Protein AF-A0A9D1Y2P3-F1 (afdb_monomer)

Radius of gyration: 22.81 Å; Cα contacts (8 Å, |Δi|>4): 486; chains: 1; bounding box: 93×72×48 Å

Solvent-accessible surface area (backbone atoms only — not comparable to full-atom values): 18466 Å² total; per-residue (Å²): 115,67,29,78,60,46,33,50,56,49,50,56,54,44,57,76,70,46,58,68,71,64,34,52,45,28,59,77,25,35,35,36,15,45,46,12,17,50,46,58,56,32,26,50,29,37,89,42,92,67,81,92,40,72,50,37,50,49,28,55,42,59,30,65,45,60,51,54,60,51,53,50,48,42,25,50,53,20,42,76,37,53,86,84,49,22,56,41,38,45,12,19,43,58,15,30,46,48,25,45,30,41,25,36,50,45,28,18,58,50,39,41,53,34,55,58,47,52,77,77,44,64,75,67,36,53,87,20,42,56,55,38,50,21,34,40,43,30,27,58,46,38,20,70,77,49,84,65,43,57,46,54,73,55,56,62,60,82,48,44,55,77,53,72,67,58,34,50,52,51,14,51,51,50,33,49,52,30,40,77,76,65,79,35,81,65,54,49,64,60,46,28,47,5,47,55,38,31,55,50,52,52,46,57,33,36,35,93,59,50,71,59,50,44,50,53,21,48,51,49,10,61,76,66,70,27,54,40,64,47,37,32,61,35,58,59,78,49,60,84,67,84,74,53,83,49,26,78,84,41,58,78,45,47,36,66,66,46,67,85,78,45,71,46,40,72,20,53,74,53,33,52,52,54,15,50,52,55,32,61,72,48,46,57,44,45,48,29,34,33,70,73,76,46,66,80,66,75,90,66,80,80,34,37,54,28,28,54,82,65,75,83,68,83,85,59,83,82,84,87,82,86,86,76,83,82,79,81,80,79,81,80,82,88,77,89,86,89,86,133

Secondary structure (DSSP, 8-state):
---HHHHHHHHHHHHHHS-HHHHHHHHHTHHHHHHHHTTTGGGGGTT-SSS--HHHHHHHHHHHS-HHHHHHHHHHHHHTS-TTTHHHHHHHHHHHHHHHHHHHHHHHHHHHHHHHHHTTS-GGGHHHHHHHHHHHHHHHHHHHHTTT--GGG--HHHH----HHHHHHHHHHHHHHHHHHHS----HHHHHHHHHHHHHHHHHHTSS-HHHHHHHHHHHHHHHT-TTTTGGGSTTSSTT--S-TT-TT---EE-SS-GGG-EE---HHHHHHHHHHHHHHHHHHHHHHHTT-S-SPPPPPS-TTTT-SSPPPTTS---------------PPPPP----

pLDDT: mean 86.58, std 17.06, range [28.02, 98.75]

Nearest PDB structures (foldseek):
  5hn8-assembly1_A  TM=1.949E-01  e=1.294E+00  Plasmodium vivax Sal-1
  5y50-assembly1_A  TM=2.030E-01  e=9.150E+00  Arabidopsis thaliana
  6xbo-assembly1_A  TM=1.488E-01  e=7.090E+00  Mus musculus

Structure (mmCIF, N/CA/C/O backbone):
data_AF-A0A9D1Y2P3-F1
#
_entry.id   AF-A0A9D1Y2P3-F1
#
loop_
_atom_site.group_PDB
_atom_site.id
_atom_site.type_symbol
_atom_site.label_atom_id
_atom_site.label_alt_id
_atom_site.label_comp_id
_atom_site.label_asym_id
_atom_site.label_entity_id
_atom_site.label_seq_id
_atom_site.pdbx_PDB_ins_code
_atom_site.Cartn_x
_atom_site.Cartn_y
_atom_site.Cartn_z
_atom_site.occupancy
_atom_site.B_iso_or_equiv
_atom_site.auth_seq_id
_atom_site.auth_comp_id
_atom_site.auth_asym_id
_atom_site.auth_atom_id
_atom_site.pdbx_PDB_model_num
ATOM 1 N N . MET A 1 1 ? 1.753 -5.459 -5.812 1.00 47.19 1 MET A N 1
ATOM 2 C CA . MET A 1 1 ? 1.607 -4.276 -4.975 1.00 47.19 1 MET A CA 1
ATOM 3 C C . MET A 1 1 ? 2.736 -3.333 -5.315 1.00 47.19 1 MET A C 1
ATOM 5 O O . MET A 1 1 ? 3.875 -3.725 -5.065 1.00 47.19 1 MET A O 1
ATOM 9 N N . PRO A 1 2 ? 2.502 -2.148 -5.916 1.00 55.25 2 PRO A N 1
ATOM 10 C CA . PRO A 1 2 ? 3.509 -1.090 -5.963 1.00 55.25 2 PRO A CA 1
ATOM 11 C C . PRO A 1 2 ? 4.268 -1.052 -4.635 1.00 55.25 2 PRO A C 1
ATOM 13 O O . PRO A 1 2 ? 3.691 -1.252 -3.576 1.00 55.25 2 PRO A O 1
ATOM 16 N N . ASP A 1 3 ? 5.586 -0.907 -4.674 1.00 82.75 3 ASP A N 1
ATOM 17 C CA . ASP A 1 3 ? 6.373 -1.163 -3.468 1.00 82.75 3 ASP A CA 1
ATOM 18 C C . ASP A 1 3 ? 6.163 -0.023 -2.440 1.00 82.75 3 ASP A C 1
ATOM 20 O O . ASP A 1 3 ? 5.540 1.007 -2.724 1.00 82.75 3 ASP A O 1
ATOM 24 N N . PHE A 1 4 ? 6.649 -0.221 -1.214 1.00 91.56 4 PHE A N 1
ATOM 25 C CA . PHE A 1 4 ? 6.315 0.558 -0.015 1.00 91.56 4 PHE A CA 1
ATOM 26 C C . PHE A 1 4 ? 6.299 2.086 -0.224 1.00 91.56 4 PHE A C 1
ATOM 28 O O . PHE A 1 4 ? 5.472 2.801 0.351 1.00 91.56 4 PHE A O 1
ATOM 35 N N . THR A 1 5 ? 7.220 2.620 -1.037 1.00 94.19 5 THR A N 1
ATOM 36 C CA . THR A 1 5 ? 7.327 4.066 -1.268 1.00 94.19 5 THR A CA 1
ATOM 37 C C . THR A 1 5 ? 6.221 4.607 -2.158 1.00 94.19 5 THR A C 1
ATOM 39 O O . THR A 1 5 ? 5.727 5.692 -1.858 1.00 94.19 5 THR A O 1
ATOM 42 N N . THR A 1 6 ? 5.808 3.899 -3.211 1.00 96.69 6 THR A N 1
ATOM 43 C CA . THR A 1 6 ? 4.719 4.371 -4.080 1.00 96.69 6 THR A CA 1
ATOM 44 C C . THR A 1 6 ? 3.426 4.550 -3.284 1.00 96.69 6 THR A C 1
ATOM 46 O O . THR A 1 6 ? 2.778 5.587 -3.422 1.00 96.69 6 THR A O 1
ATOM 49 N N . HIS A 1 7 ? 3.109 3.630 -2.368 1.00 97.75 7 HIS A N 1
ATOM 50 C CA . HIS A 1 7 ? 1.958 3.774 -1.470 1.00 97.75 7 HIS A CA 1
ATOM 51 C C . HIS A 1 7 ? 2.053 5.004 -0.557 1.00 97.75 7 HIS A C 1
ATOM 53 O O . HIS A 1 7 ? 1.070 5.723 -0.387 1.00 97.75 7 HIS A O 1
ATOM 59 N N . VAL A 1 8 ? 3.233 5.299 0.002 1.00 97.38 8 VAL A N 1
ATOM 60 C CA . VAL A 1 8 ? 3.414 6.507 0.828 1.00 97.38 8 VAL A CA 1
ATOM 61 C C . VAL A 1 8 ? 3.282 7.782 -0.004 1.00 97.38 8 VAL A C 1
ATOM 63 O O . VAL A 1 8 ? 2.587 8.706 0.412 1.00 97.38 8 VAL A O 1
ATOM 66 N N . LEU A 1 9 ? 3.894 7.826 -1.190 1.00 97.56 9 LEU A N 1
ATOM 67 C CA . LEU A 1 9 ? 3.788 8.969 -2.100 1.00 97.56 9 LEU A CA 1
ATOM 68 C C . LEU A 1 9 ? 2.338 9.221 -2.528 1.00 97.56 9 LEU A C 1
ATOM 70 O O . LEU A 1 9 ? 1.908 10.371 -2.614 1.00 97.56 9 LEU A O 1
ATOM 74 N N . PHE A 1 10 ? 1.579 8.153 -2.773 1.00 98.44 10 PHE A N 1
ATOM 75 C CA . PHE A 1 10 ? 0.161 8.246 -3.089 1.00 98.44 10 PHE A CA 1
ATOM 76 C C . PHE A 1 10 ? -0.666 8.732 -1.892 1.00 98.44 10 PHE A C 1
ATOM 78 O O . PHE A 1 10 ? -1.500 9.621 -2.048 1.00 98.44 10 PHE A O 1
ATOM 85 N N . GLY A 1 11 ? -0.383 8.247 -0.680 1.00 97.88 11 GLY A N 1
ATOM 86 C CA . GLY A 1 11 ? -1.002 8.770 0.541 1.00 97.88 11 GLY A CA 1
ATOM 87 C C . GLY A 1 11 ? -0.744 10.270 0.739 1.00 97.88 11 GLY A C 1
ATOM 88 O O . GLY A 1 11 ? -1.662 11.034 1.025 1.00 97.88 11 GLY A O 1
ATOM 89 N N . GLU A 1 12 ? 0.484 10.741 0.508 1.00 97.50 12 GLU A N 1
ATOM 90 C CA . GLU A 1 12 ? 0.798 12.177 0.553 1.00 97.50 12 GLU A CA 1
ATOM 91 C C . GLU A 1 12 ? 0.040 12.984 -0.512 1.00 97.50 12 GLU A C 1
ATOM 93 O O . GLU A 1 12 ? -0.451 14.079 -0.223 1.00 97.50 12 GLU A O 1
ATOM 98 N N . LEU A 1 13 ? -0.082 12.444 -1.731 1.00 97.50 13 LEU A N 1
ATOM 99 C CA . LEU A 1 13 ? -0.877 13.052 -2.797 1.00 97.50 13 LEU A CA 1
ATOM 100 C C . LEU A 1 13 ? -2.333 13.227 -2.352 1.00 97.50 13 LEU A C 1
ATOM 102 O O . LEU A 1 13 ? -2.893 14.316 -2.499 1.00 97.50 13 LEU A O 1
ATOM 106 N N . LEU A 1 14 ? -2.929 12.191 -1.762 1.00 98.19 14 LEU A N 1
ATOM 107 C CA . LEU A 1 14 ? -4.308 12.223 -1.285 1.00 98.19 14 LEU A CA 1
ATOM 108 C C . LEU A 1 14 ? -4.513 13.197 -0.129 1.00 98.19 14 LEU A C 1
ATOM 110 O O . LEU A 1 14 ? -5.496 13.932 -0.146 1.00 98.19 14 LEU A O 1
ATOM 114 N N . LEU A 1 15 ? -3.581 13.290 0.825 1.00 97.19 15 LEU A N 1
ATOM 115 C CA . LEU A 1 15 ? -3.665 14.277 1.910 1.00 97.19 15 LEU A CA 1
ATOM 116 C C . LEU A 1 15 ? -3.823 15.711 1.377 1.00 97.19 15 LEU A C 1
ATOM 118 O O . LEU A 1 15 ? -4.496 16.522 2.003 1.00 97.19 15 LEU A O 1
ATOM 122 N N . SER A 1 16 ? -3.270 16.041 0.206 1.00 94.00 16 SER A N 1
ATOM 123 C CA . SER A 1 16 ? -3.442 17.374 -0.396 1.00 94.00 16 SER A CA 1
ATOM 124 C C . SER A 1 16 ? -4.828 17.622 -1.016 1.00 94.00 16 SER A C 1
ATOM 126 O O . SER A 1 16 ? -5.225 18.776 -1.179 1.00 94.00 16 SER A O 1
ATOM 128 N N . ARG A 1 17 ? -5.574 16.558 -1.338 1.00 94.25 17 ARG A N 1
ATOM 129 C CA . ARG A 1 17 ? -6.872 16.592 -2.045 1.00 94.25 17 ARG A CA 1
ATOM 130 C C . ARG A 1 17 ? -8.059 16.256 -1.153 1.00 94.25 17 ARG A C 1
ATOM 132 O O . ARG A 1 17 ? -9.195 16.582 -1.478 1.00 94.25 17 ARG A O 1
ATOM 139 N N . MET A 1 18 ? -7.781 15.586 -0.045 1.00 93.94 18 MET A N 1
ATOM 140 C CA . MET A 1 18 ? -8.755 15.124 0.923 1.00 93.94 18 MET A CA 1
ATOM 141 C C . MET A 1 18 ? -9.518 16.309 1.550 1.00 93.94 18 MET A C 1
ATOM 143 O O . MET A 1 18 ? -8.901 17.345 1.843 1.00 93.94 18 MET A O 1
ATOM 147 N N . PRO A 1 19 ? -10.838 16.168 1.796 1.00 94.38 19 PRO A N 1
ATOM 148 C CA . PRO A 1 19 ? -11.613 17.138 2.565 1.00 94.38 19 PRO A CA 1
ATOM 149 C C . PRO A 1 19 ? -10.961 17.459 3.913 1.00 94.38 19 PRO A C 1
ATOM 151 O O . PRO A 1 19 ? -10.332 16.600 4.530 1.00 94.38 19 PRO A O 1
ATOM 154 N N . GLN A 1 20 ? -11.119 18.701 4.381 1.00 94.81 20 GLN A N 1
ATOM 155 C CA . GLN A 1 20 ? -10.387 19.208 5.546 1.00 94.81 20 GLN A CA 1
ATOM 156 C C . GLN A 1 20 ? -10.565 18.338 6.800 1.00 94.81 20 GLN A C 1
ATOM 158 O O . GLN A 1 20 ? -9.568 18.003 7.429 1.00 94.81 20 GLN A O 1
ATOM 163 N N . GLU A 1 21 ? -11.797 17.949 7.127 1.00 93.00 21 GLU A N 1
ATOM 164 C CA . GLU A 1 21 ? -12.108 17.148 8.321 1.00 93.00 21 GLU A CA 1
ATOM 165 C C . GLU A 1 21 ? -11.412 15.776 8.287 1.00 93.00 21 GLU A C 1
ATOM 167 O O . GLU A 1 21 ? -10.700 15.406 9.219 1.00 93.00 21 GLU A O 1
ATOM 172 N N . MET A 1 22 ? -11.522 15.061 7.161 1.00 95.25 22 MET A N 1
ATOM 173 C CA . MET A 1 22 ? -10.841 13.777 6.958 1.00 95.25 22 MET A CA 1
ATOM 174 C C . MET A 1 22 ? -9.319 13.932 7.049 1.00 95.25 22 MET A C 1
ATOM 176 O O . MET A 1 22 ? -8.636 13.097 7.643 1.00 95.25 22 MET A O 1
ATOM 180 N N . ARG A 1 23 ? -8.781 15.019 6.481 1.00 96.94 23 ARG A N 1
ATOM 181 C CA . ARG A 1 23 ? -7.342 15.300 6.472 1.00 96.94 23 ARG A CA 1
ATOM 182 C C . ARG A 1 23 ? -6.807 15.564 7.869 1.00 96.94 23 ARG A C 1
ATOM 184 O O . ARG A 1 23 ? -5.719 15.098 8.190 1.00 96.94 23 ARG A O 1
ATOM 191 N N . GLU A 1 24 ? -7.538 16.314 8.684 1.00 95.56 24 GLU A N 1
ATOM 192 C CA . GLU A 1 24 ? -7.153 16.597 10.067 1.00 95.56 24 GLU A CA 1
ATOM 193 C C . GLU A 1 24 ? -7.064 15.308 10.891 1.00 95.56 24 GLU A C 1
ATOM 195 O O . GLU A 1 24 ? -6.062 15.099 11.576 1.00 95.56 24 GLU A O 1
ATOM 200 N N . GLU A 1 25 ? -8.027 14.393 10.753 1.00 93.19 25 GLU A N 1
ATOM 201 C CA . GLU A 1 25 ? -7.961 13.087 11.422 1.00 93.19 25 GLU A CA 1
ATOM 202 C C . GLU A 1 25 ? -6.845 12.187 10.881 1.00 93.19 25 GLU A C 1
ATOM 204 O O . GLU A 1 25 ? -6.102 11.589 11.665 1.00 93.19 25 GLU A O 1
ATOM 209 N N . ALA A 1 26 ? -6.681 12.120 9.557 1.00 96.38 26 ALA A N 1
ATOM 210 C CA . ALA A 1 26 ? -5.611 11.345 8.937 1.00 96.38 26 ALA A CA 1
ATOM 211 C C . ALA A 1 26 ? -4.227 11.825 9.400 1.00 96.38 26 ALA A C 1
ATOM 213 O O . ALA A 1 26 ? -3.358 11.003 9.679 1.00 96.38 26 ALA A O 1
ATOM 214 N N . LEU A 1 27 ? -4.024 13.141 9.541 1.00 96.06 27 LEU A N 1
ATOM 215 C CA . LEU A 1 27 ? -2.780 13.719 10.057 1.00 96.06 27 LEU A CA 1
ATOM 216 C C . LEU A 1 27 ? -2.606 13.489 11.564 1.00 96.06 27 LEU A C 1
ATOM 218 O O . LEU A 1 27 ? -1.493 13.191 12.003 1.00 96.06 27 LEU A O 1
ATOM 222 N N . ALA A 1 28 ? -3.680 13.592 12.354 1.00 95.31 28 ALA A N 1
ATOM 223 C CA . ALA A 1 28 ? -3.639 13.353 13.797 1.00 95.31 28 ALA A CA 1
ATOM 224 C C . ALA A 1 28 ? -3.214 11.912 14.132 1.00 95.31 28 ALA A C 1
ATOM 226 O O . ALA A 1 28 ? -2.445 11.697 15.069 1.00 95.31 28 ALA A O 1
ATOM 227 N N . ALA A 1 29 ? -3.650 10.938 13.329 1.00 95.50 29 ALA A N 1
ATOM 228 C CA . ALA A 1 29 ? -3.237 9.539 13.411 1.00 95.50 29 ALA A CA 1
ATOM 229 C C . ALA A 1 29 ? -2.346 9.132 12.219 1.00 95.50 29 ALA A C 1
ATOM 231 O O . ALA A 1 29 ? -2.491 8.039 11.667 1.00 95.50 29 ALA A O 1
ATOM 232 N N . GLY A 1 30 ? -1.388 9.994 11.845 1.00 95.69 30 GLY A N 1
ATOM 233 C CA . GLY A 1 30 ? -0.567 9.851 10.632 1.00 95.69 30 GLY A CA 1
ATOM 234 C C . GLY A 1 30 ? 0.080 8.478 10.447 1.00 95.69 30 GLY A C 1
ATOM 235 O O . GLY A 1 30 ? 0.030 7.913 9.357 1.00 95.69 30 GLY A O 1
ATOM 236 N N . ALA A 1 31 ? 0.612 7.890 11.520 1.00 97.81 31 ALA A N 1
ATOM 237 C CA . ALA A 1 31 ? 1.187 6.549 11.465 1.00 97.81 31 ALA A CA 1
ATOM 238 C C . ALA A 1 31 ? 0.152 5.490 11.048 1.00 97.81 31 ALA A C 1
ATOM 240 O O . ALA A 1 31 ? 0.439 4.642 10.206 1.00 97.81 31 ALA A O 1
ATOM 241 N N . ALA A 1 32 ? -1.060 5.549 11.607 1.00 98.56 32 ALA A N 1
ATOM 242 C CA . ALA A 1 32 ? -2.139 4.625 11.278 1.00 98.56 32 ALA A CA 1
ATOM 243 C C . ALA A 1 32 ? -2.610 4.813 9.832 1.00 98.56 32 ALA A C 1
ATOM 245 O O . ALA A 1 32 ? -2.794 3.823 9.130 1.00 98.56 32 ALA A O 1
ATOM 246 N N . TYR A 1 33 ? -2.716 6.061 9.364 1.00 98.69 33 TYR A N 1
ATOM 247 C CA . TYR A 1 33 ? -3.032 6.375 7.970 1.00 98.69 33 TYR A CA 1
ATOM 248 C C . TYR A 1 33 ? -2.015 5.773 6.995 1.00 98.69 33 TYR A C 1
ATOM 250 O O . TYR A 1 33 ? -2.396 5.052 6.074 1.00 98.69 33 TYR A O 1
ATOM 258 N N . PHE A 1 34 ? -0.716 5.994 7.212 1.00 98.56 34 PHE A N 1
ATOM 259 C CA . PHE A 1 34 ? 0.304 5.460 6.308 1.00 98.56 34 PHE A CA 1
ATOM 260 C C . PHE A 1 34 ? 0.471 3.942 6.416 1.00 98.56 34 PHE A C 1
ATOM 262 O O . PHE A 1 34 ? 0.758 3.309 5.404 1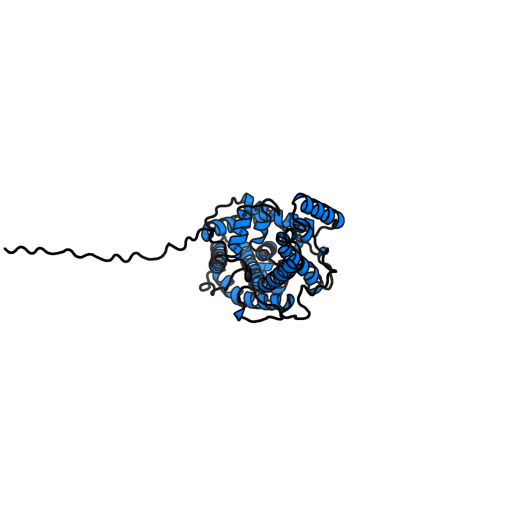.00 98.56 34 PHE A O 1
ATOM 269 N N . TRP A 1 35 ? 0.222 3.330 7.581 1.00 98.62 35 TRP A N 1
ATOM 270 C CA . TRP A 1 35 ? 0.083 1.870 7.677 1.00 98.62 35 TRP A CA 1
ATOM 271 C C . TRP A 1 35 ? -1.151 1.353 6.938 1.00 98.62 35 TRP A C 1
ATOM 273 O O . TRP A 1 35 ? -1.087 0.284 6.338 1.00 98.62 35 TRP A O 1
ATOM 283 N N . GLY A 1 36 ? -2.247 2.112 6.945 1.00 98.50 36 GLY A N 1
ATOM 284 C CA . GLY A 1 36 ? -3.417 1.859 6.111 1.00 98.50 36 GLY A CA 1
ATOM 285 C C . GLY A 1 36 ? -3.062 1.894 4.630 1.00 98.50 36 GLY A C 1
ATOM 286 O O . GLY A 1 36 ? -3.445 0.991 3.902 1.00 98.50 36 GLY A O 1
ATOM 287 N N . ALA A 1 37 ? -2.260 2.869 4.192 1.00 98.38 37 ALA A N 1
ATOM 288 C CA . ALA A 1 37 ? -1.804 2.982 2.803 1.00 98.38 37 ALA A CA 1
ATOM 289 C C . ALA A 1 37 ? -0.933 1.802 2.338 1.00 98.38 37 ALA A C 1
ATOM 291 O O . ALA A 1 37 ? -0.836 1.563 1.139 1.00 98.38 37 ALA A O 1
ATOM 292 N N . GLN A 1 38 ? -0.327 1.050 3.265 1.00 98.00 38 GLN A N 1
ATOM 293 C CA . GLN A 1 38 ? 0.341 -0.224 2.959 1.00 98.00 38 GLN A CA 1
ATOM 294 C C . GLN A 1 38 ? -0.631 -1.413 2.885 1.00 98.00 38 GLN A C 1
ATOM 296 O O . GLN A 1 38 ? -0.223 -2.506 2.509 1.00 98.00 38 GLN A O 1
ATOM 301 N N . GLY A 1 39 ? -1.889 -1.238 3.292 1.00 97.38 39 GLY A N 1
ATOM 302 C CA . GLY A 1 39 ? -2.909 -2.277 3.242 1.00 97.38 39 GLY A CA 1
ATOM 303 C C . GLY A 1 39 ? -2.487 -3.573 3.949 1.00 97.38 39 GLY A C 1
ATOM 304 O O . GLY A 1 39 ? -1.870 -3.502 5.023 1.00 97.38 39 GLY A O 1
ATOM 305 N N . PRO A 1 40 ? -2.804 -4.757 3.380 1.00 96.94 40 PRO A N 1
ATOM 306 C CA . PRO A 1 40 ? -2.420 -6.060 3.915 1.00 96.94 40 PRO A CA 1
ATOM 307 C C . PRO A 1 40 ? -0.987 -6.491 3.582 1.00 96.94 40 PRO A C 1
ATOM 309 O O . PRO A 1 40 ? -0.577 -7.579 3.999 1.00 96.94 40 PRO A O 1
ATOM 312 N N . ASP A 1 41 ? -0.192 -5.671 2.893 1.00 96.19 41 ASP A N 1
ATOM 313 C CA . ASP A 1 41 ? 1.176 -6.027 2.498 1.00 96.19 41 ASP A CA 1
ATOM 314 C C . ASP A 1 41 ? 2.120 -6.421 3.626 1.00 96.19 41 ASP A C 1
ATOM 316 O O . ASP A 1 41 ? 2.964 -7.302 3.410 1.00 96.19 41 ASP A O 1
ATOM 320 N N . PRO A 1 42 ? 2.001 -5.873 4.852 1.00 96.88 42 PRO A N 1
ATOM 321 C CA . PRO A 1 42 ? 2.828 -6.325 5.958 1.00 96.88 42 PRO A CA 1
ATOM 322 C C . PRO A 1 42 ? 2.742 -7.837 6.206 1.00 96.88 42 PRO A C 1
ATOM 324 O O . PRO A 1 42 ? 3.730 -8.442 6.629 1.00 96.88 42 PRO A O 1
ATOM 327 N N . LEU A 1 43 ? 1.617 -8.480 5.866 1.00 96.06 43 LEU A N 1
ATOM 328 C CA . LEU A 1 43 ? 1.445 -9.930 5.976 1.00 96.06 43 LEU A CA 1
ATOM 329 C C . LEU A 1 43 ? 2.404 -10.717 5.069 1.00 96.06 43 LEU A C 1
ATOM 331 O O . LEU A 1 43 ? 2.780 -11.845 5.404 1.00 96.06 43 LEU A O 1
ATOM 335 N N . PHE A 1 44 ? 2.878 -10.128 3.965 1.00 92.56 44 PHE A N 1
ATOM 336 C CA . PHE A 1 44 ? 3.872 -10.763 3.103 1.00 92.56 44 PHE A CA 1
ATOM 337 C C . PHE A 1 44 ? 5.254 -10.883 3.761 1.00 92.56 44 PHE A C 1
ATOM 339 O O . PHE A 1 44 ? 6.067 -11.696 3.328 1.00 92.56 44 PHE A O 1
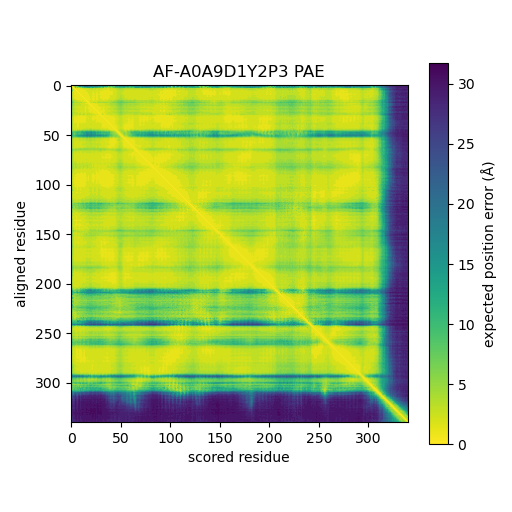ATOM 346 N N . TYR A 1 45 ? 5.525 -10.153 4.842 1.00 91.50 45 TYR A N 1
ATOM 347 C CA . TYR A 1 45 ? 6.800 -10.217 5.562 1.00 91.50 45 TYR A CA 1
ATOM 348 C C . TYR A 1 45 ? 6.804 -11.257 6.696 1.00 91.50 45 TYR A C 1
ATOM 350 O O . TYR A 1 45 ? 7.842 -11.479 7.332 1.00 91.50 45 TYR A O 1
ATOM 358 N N . ALA A 1 46 ? 5.669 -11.920 6.947 1.00 88.56 46 ALA A N 1
ATOM 359 C CA . ALA A 1 46 ? 5.542 -12.960 7.960 1.00 88.56 46 ALA A CA 1
ATOM 360 C C . ALA A 1 46 ? 6.440 -14.170 7.650 1.00 88.56 46 ALA A C 1
ATOM 362 O O . ALA A 1 46 ? 6.359 -14.777 6.581 1.00 88.56 46 ALA A O 1
ATOM 363 N N . GLY A 1 47 ? 7.309 -14.532 8.601 1.00 80.00 47 GLY A N 1
ATOM 364 C CA . GLY A 1 47 ? 8.290 -15.610 8.420 1.00 80.00 47 GLY A CA 1
ATOM 365 C C . GLY A 1 47 ? 9.439 -15.275 7.452 1.00 80.00 47 GLY A C 1
ATOM 366 O O . GLY A 1 47 ? 10.233 -16.156 7.128 1.00 80.00 47 GLY A O 1
ATOM 367 N N . GLY A 1 48 ? 9.562 -14.015 7.013 1.00 79.31 48 GLY A N 1
ATOM 368 C CA . GLY A 1 48 ? 10.538 -13.557 6.020 1.00 79.31 48 GLY A CA 1
ATOM 369 C C . GLY A 1 48 ? 9.966 -13.472 4.598 1.00 79.31 48 GLY A C 1
ATOM 370 O O . GLY A 1 48 ? 8.762 -13.547 4.387 1.00 79.31 48 GLY A O 1
ATOM 371 N N . LEU A 1 49 ? 10.840 -13.299 3.597 1.00 71.50 49 LEU A N 1
ATOM 372 C CA . LEU A 1 49 ? 10.429 -13.103 2.192 1.00 71.50 49 LEU A CA 1
ATOM 373 C C . LEU A 1 49 ? 10.271 -14.401 1.380 1.00 71.50 49 LEU A C 1
ATOM 375 O O . LEU A 1 49 ? 9.870 -14.353 0.219 1.00 71.50 49 LEU A O 1
ATOM 379 N N . LYS A 1 50 ? 10.601 -15.562 1.961 1.00 73.12 50 LYS A N 1
ATOM 380 C CA . LYS A 1 50 ? 10.555 -16.865 1.285 1.00 73.12 50 LYS A CA 1
ATOM 381 C C . LYS A 1 50 ? 9.726 -17.865 2.080 1.00 73.12 50 LYS A C 1
ATOM 383 O O . LYS A 1 50 ? 9.917 -17.988 3.283 1.00 73.12 50 LYS A O 1
ATOM 388 N N . GLY A 1 51 ? 8.942 -18.668 1.367 1.00 69.94 51 GLY A N 1
ATOM 389 C CA . GLY A 1 51 ? 8.225 -19.817 1.913 1.00 69.94 51 GLY A CA 1
ATOM 390 C C . GLY A 1 51 ? 6.720 -19.599 1.973 1.00 69.94 51 GLY A C 1
ATOM 391 O O . GLY A 1 51 ? 6.226 -18.484 1.795 1.00 69.94 51 GLY A O 1
ATOM 392 N N . ASP A 1 52 ? 6.008 -20.694 2.217 1.00 75.50 52 ASP A N 1
ATOM 393 C CA . ASP A 1 52 ? 4.570 -20.674 2.441 1.00 75.50 52 ASP A CA 1
ATOM 394 C C . ASP A 1 52 ? 4.299 -20.397 3.918 1.00 75.50 52 ASP A C 1
ATOM 396 O O . ASP A 1 52 ? 4.776 -21.104 4.804 1.00 75.50 52 ASP A O 1
ATOM 400 N N . ASN A 1 53 ? 3.531 -19.346 4.180 1.00 87.25 53 ASN A N 1
ATOM 401 C CA . ASN A 1 53 ? 3.108 -18.948 5.514 1.00 87.25 53 ASN A CA 1
ATOM 402 C C . ASN A 1 53 ? 1.615 -18.599 5.459 1.00 87.25 53 ASN A C 1
ATOM 404 O O . ASN A 1 53 ? 1.158 -18.025 4.468 1.00 87.25 53 ASN A O 1
ATOM 408 N N . ALA A 1 54 ? 0.856 -18.956 6.498 1.00 91.06 54 ALA A N 1
ATOM 409 C CA . ALA A 1 54 ? -0.584 -18.706 6.556 1.00 91.06 54 ALA A CA 1
ATOM 410 C C . ALA A 1 54 ? -0.921 -17.214 6.387 1.00 91.06 54 ALA A C 1
ATOM 412 O O . ALA A 1 54 ? -1.801 -16.880 5.602 1.00 91.06 54 ALA A O 1
ATOM 413 N N . LEU A 1 55 ? -0.147 -16.311 6.998 1.00 93.81 55 LEU A N 1
ATOM 414 C CA . LEU A 1 55 ? -0.336 -14.868 6.835 1.00 93.81 55 LEU A CA 1
ATOM 415 C C . LEU A 1 55 ? -0.040 -14.395 5.411 1.00 93.81 55 LEU A C 1
ATOM 417 O O . LEU A 1 55 ? -0.769 -13.562 4.887 1.00 93.81 55 LEU A O 1
ATOM 421 N N . ARG A 1 56 ? 0.963 -14.966 4.731 1.00 91.50 56 ARG A N 1
ATOM 422 C CA . ARG A 1 56 ? 1.217 -14.654 3.312 1.00 91.50 56 ARG A CA 1
ATOM 423 C C . ARG A 1 56 ? 0.038 -15.075 2.429 1.00 91.50 56 ARG A C 1
ATOM 425 O O . ARG A 1 56 ? -0.304 -14.368 1.484 1.00 91.50 56 ARG A O 1
ATOM 432 N N . LYS A 1 57 ? -0.586 -16.220 2.734 1.00 91.94 57 LYS A N 1
ATOM 433 C CA . LYS A 1 57 ? -1.801 -16.681 2.044 1.00 91.94 57 LYS A CA 1
ATOM 434 C C . LYS A 1 57 ? -2.982 -15.756 2.332 1.00 91.94 57 LYS A C 1
ATOM 436 O O . LYS A 1 57 ? -3.630 -15.339 1.380 1.00 91.94 57 LYS A O 1
ATOM 441 N N . LEU A 1 58 ? -3.194 -15.384 3.597 1.00 94.50 58 LEU A N 1
ATOM 442 C CA . LEU A 1 58 ? -4.211 -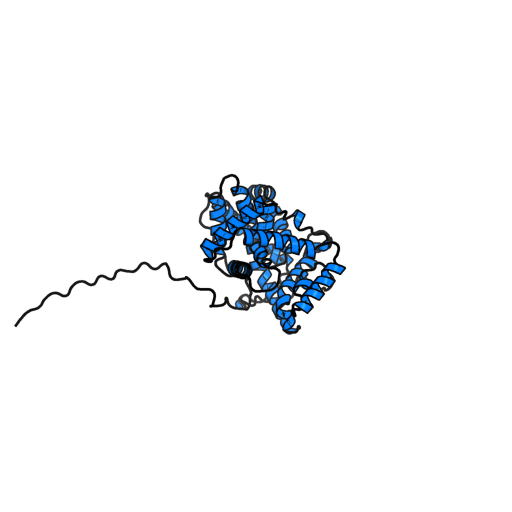14.417 4.017 1.00 94.50 58 LEU A CA 1
ATOM 443 C C . LEU A 1 58 ? -4.046 -13.073 3.299 1.00 94.50 58 LEU A C 1
ATOM 445 O O . LEU A 1 58 ? -5.007 -12.580 2.725 1.00 94.50 58 LEU A O 1
ATOM 449 N N . GLY A 1 59 ? -2.828 -12.526 3.253 1.00 93.88 59 GLY A N 1
ATOM 450 C CA . GLY A 1 59 ? -2.531 -11.316 2.488 1.00 93.88 59 GLY A CA 1
ATOM 451 C C . GLY A 1 59 ? -2.943 -11.484 1.030 1.00 93.88 59 GLY A C 1
ATOM 452 O O . GLY A 1 59 ? -3.725 -10.698 0.515 1.00 93.88 59 GLY A O 1
ATOM 453 N N . GLY A 1 60 ? -2.527 -12.569 0.371 1.00 92.00 60 GLY A N 1
ATOM 454 C CA . GLY A 1 60 ? -2.953 -12.848 -1.002 1.00 92.00 60 GLY A CA 1
ATOM 455 C C . GLY A 1 60 ? -4.473 -12.995 -1.182 1.00 92.00 60 GLY A C 1
ATOM 456 O O . GLY A 1 60 ? -4.989 -12.589 -2.218 1.00 92.00 60 GLY A O 1
ATOM 457 N N . GLN A 1 61 ? -5.189 -13.572 -0.214 1.00 93.19 61 GLN A N 1
ATOM 458 C CA . GLN A 1 61 ? -6.653 -13.668 -0.241 1.00 93.19 61 GLN A CA 1
ATOM 459 C C . GLN A 1 61 ? -7.301 -12.290 -0.114 1.00 93.19 61 GLN A C 1
ATOM 461 O O . GLN A 1 61 ? -8.172 -11.983 -0.919 1.00 93.19 61 GLN A O 1
ATOM 466 N N . MET A 1 62 ? -6.821 -11.444 0.804 1.00 94.75 62 MET A N 1
ATOM 467 C CA . MET A 1 62 ? -7.302 -10.067 0.964 1.00 94.75 62 MET A CA 1
ATOM 468 C C . MET A 1 62 ? -7.179 -9.252 -0.323 1.00 94.75 62 MET A C 1
ATOM 470 O O . MET A 1 62 ? -8.063 -8.466 -0.635 1.00 94.75 62 MET A O 1
ATOM 474 N N . HIS A 1 63 ? -6.137 -9.500 -1.118 1.00 93.25 63 HIS A N 1
ATOM 475 C CA . HIS A 1 63 ? -5.958 -8.830 -2.406 1.00 93.25 63 HIS A CA 1
ATOM 476 C C . HIS A 1 63 ? -6.890 -9.332 -3.519 1.00 93.25 63 HIS A C 1
ATOM 478 O O . HIS A 1 63 ? -7.105 -8.625 -4.500 1.00 93.25 63 HIS A O 1
ATOM 484 N N . ARG A 1 64 ? -7.428 -10.552 -3.405 1.00 90.31 64 ARG A N 1
ATOM 485 C CA . ARG A 1 64 ? -8.164 -11.233 -4.489 1.00 90.31 64 ARG A CA 1
ATOM 486 C C . ARG A 1 64 ? -9.641 -11.467 -4.202 1.00 90.31 64 ARG A C 1
ATOM 488 O O . ARG A 1 64 ? -10.381 -11.787 -5.126 1.00 90.31 64 ARG A O 1
ATOM 495 N N . ARG A 1 65 ? -10.063 -11.406 -2.942 1.00 89.38 65 ARG A N 1
ATOM 496 C CA . ARG A 1 65 ? -11.399 -11.822 -2.513 1.00 89.38 65 ARG A CA 1
ATOM 497 C C . ARG A 1 65 ? -12.062 -10.734 -1.691 1.00 89.38 65 ARG A C 1
ATOM 499 O O . ARG A 1 65 ? -11.417 -10.087 -0.878 1.00 89.38 65 ARG A O 1
ATOM 506 N N . HIS A 1 66 ? -13.366 -10.595 -1.903 1.00 89.31 66 HIS A N 1
ATOM 507 C CA . HIS A 1 66 ? -14.261 -9.787 -1.080 1.00 89.31 66 HIS A CA 1
ATOM 508 C C . HIS A 1 66 ? -13.811 -8.331 -0.813 1.00 89.31 66 HIS A C 1
ATOM 510 O O . HIS A 1 66 ? -13.906 -7.881 0.328 1.00 89.31 66 HIS A O 1
ATOM 516 N N . PRO A 1 67 ? -13.327 -7.563 -1.815 1.00 93.38 67 PRO A N 1
ATOM 517 C CA . PRO A 1 67 ? -12.875 -6.184 -1.594 1.00 93.38 67 PRO A CA 1
ATOM 518 C C . PRO A 1 67 ? -13.984 -5.292 -1.025 1.00 93.38 67 PRO A C 1
ATOM 520 O O . PRO A 1 67 ? -13.726 -4.522 -0.103 1.00 93.38 67 PRO A O 1
ATOM 523 N N . GLN A 1 68 ? -15.224 -5.463 -1.501 1.00 94.94 68 GLN A N 1
ATOM 524 C CA . GLN A 1 68 ? -16.402 -4.788 -0.954 1.00 94.94 68 GLN A CA 1
ATOM 525 C C . GLN A 1 68 ? -16.578 -5.102 0.538 1.00 94.94 68 GLN A C 1
ATOM 527 O O . GLN A 1 68 ? -16.548 -4.198 1.371 1.00 94.94 68 GLN A O 1
ATOM 532 N N . GLN A 1 69 ? -16.693 -6.387 0.896 1.00 95.94 69 GLN A N 1
ATOM 533 C CA . GLN A 1 69 ? -16.917 -6.795 2.285 1.00 95.94 69 GLN A CA 1
ATOM 534 C C . GLN A 1 69 ? -15.737 -6.420 3.194 1.00 95.94 69 GLN A C 1
ATOM 536 O O . GLN A 1 69 ? -15.935 -6.140 4.374 1.00 95.94 69 GLN A O 1
ATOM 541 N N . LEU A 1 70 ? -14.511 -6.391 2.662 1.00 96.88 70 LEU A N 1
ATOM 542 C CA . LEU A 1 70 ? -13.317 -5.972 3.390 1.00 96.88 70 LEU A CA 1
ATOM 543 C C . LEU A 1 70 ? -13.372 -4.486 3.759 1.00 96.88 70 LEU A C 1
ATOM 545 O O . LEU A 1 70 ? -13.124 -4.143 4.916 1.00 96.88 70 LEU A O 1
ATOM 549 N N . LEU A 1 71 ? -13.735 -3.616 2.812 1.00 97.31 71 LEU A N 1
ATOM 550 C CA . LEU A 1 71 ? -13.916 -2.184 3.071 1.00 97.31 71 LEU A CA 1
ATOM 551 C C . LEU A 1 71 ? -15.091 -1.926 4.022 1.00 97.31 71 LEU A C 1
ATOM 553 O O . LEU A 1 71 ? -14.964 -1.135 4.956 1.00 97.31 71 LEU A O 1
ATOM 557 N N . GLU A 1 72 ? -16.204 -2.637 3.857 1.00 96.69 72 GLU A N 1
ATOM 558 C CA . GLU A 1 72 ? -17.329 -2.553 4.789 1.00 96.69 72 GLU A CA 1
ATOM 559 C C . GLU A 1 72 ? -16.950 -3.006 6.203 1.00 96.69 72 GLU A C 1
ATOM 561 O O . GLU A 1 72 ? -17.346 -2.375 7.182 1.00 96.69 72 GLU A O 1
ATOM 566 N N . GLU A 1 73 ? -16.162 -4.073 6.351 1.00 97.50 73 GLU A N 1
ATOM 567 C CA . GLU A 1 73 ? -15.743 -4.542 7.672 1.00 97.50 73 GLU A CA 1
ATOM 568 C C . GLU A 1 73 ? -14.745 -3.586 8.335 1.00 97.50 73 GLU A C 1
ATOM 570 O O . GLU A 1 73 ? -14.768 -3.434 9.560 1.00 97.50 73 GLU A O 1
ATOM 575 N N . LEU A 1 74 ? -13.917 -2.881 7.555 1.00 97.81 74 LEU A N 1
ATOM 576 C CA . LEU A 1 74 ? -13.106 -1.764 8.051 1.00 97.81 74 LEU A CA 1
ATOM 577 C C . LEU A 1 74 ? -13.994 -0.627 8.568 1.00 97.81 74 LEU A C 1
ATOM 579 O O . LEU A 1 74 ? -13.766 -0.136 9.677 1.00 97.81 74 LEU A O 1
ATOM 583 N N . VAL A 1 75 ? -15.041 -0.269 7.818 1.00 97.44 75 VAL A N 1
ATOM 584 C CA . VAL A 1 75 ? -16.029 0.738 8.229 1.00 97.44 75 VAL A CA 1
ATOM 585 C C . VAL A 1 75 ? -16.710 0.336 9.538 1.00 97.44 75 VAL A C 1
ATOM 587 O O . VAL A 1 75 ? -16.714 1.116 10.493 1.00 97.44 75 VAL A O 1
ATOM 590 N N . ARG A 1 76 ? -17.229 -0.898 9.628 1.00 96.94 76 ARG A N 1
ATOM 591 C CA . ARG A 1 76 ? -17.856 -1.430 10.852 1.00 96.94 76 ARG A CA 1
ATOM 592 C C . ARG A 1 76 ? -16.870 -1.434 12.020 1.00 96.94 76 ARG A C 1
ATOM 594 O O . ARG A 1 76 ? -17.213 -0.999 13.115 1.00 96.94 76 ARG A O 1
ATOM 601 N N . SER A 1 77 ? -15.630 -1.864 11.785 1.00 97.44 77 SER A N 1
ATOM 602 C CA . SER A 1 77 ? -14.588 -1.914 12.817 1.00 97.44 77 SER A CA 1
ATOM 603 C C . SER A 1 77 ? -14.256 -0.534 13.380 1.00 97.44 77 SER A C 1
ATOM 605 O O . SER A 1 77 ? -14.104 -0.409 14.591 1.00 97.44 77 SER A O 1
ATOM 607 N N . ALA A 1 78 ? -14.165 0.497 12.536 1.00 97.25 78 ALA A N 1
ATOM 608 C CA . ALA A 1 78 ? -13.916 1.865 12.983 1.00 97.25 78 ALA A CA 1
ATOM 609 C C . ALA A 1 78 ? -15.139 2.483 13.680 1.00 97.25 78 ALA A C 1
ATOM 611 O O . ALA A 1 78 ? -14.993 3.145 14.708 1.00 97.25 78 ALA A O 1
ATOM 612 N N . ARG A 1 79 ? -16.349 2.238 13.164 1.00 96.12 79 ARG A N 1
ATOM 613 C CA . ARG A 1 79 ? -17.604 2.739 13.742 1.00 96.12 79 ARG A CA 1
ATOM 614 C C . ARG A 1 79 ? -17.846 2.208 15.152 1.00 96.12 79 ARG A C 1
ATOM 616 O O . ARG A 1 79 ? -18.193 2.989 16.043 1.00 96.12 79 ARG A O 1
ATOM 623 N N . ASP A 1 80 ? -17.636 0.909 15.337 1.00 95.88 80 ASP A N 1
ATOM 624 C CA . ASP A 1 80 ? -17.928 0.184 16.577 1.00 95.88 80 ASP A CA 1
ATOM 625 C C . ASP A 1 80 ? -16.747 0.233 17.575 1.00 95.88 80 ASP A C 1
ATOM 627 O O . ASP A 1 80 ? -16.809 -0.355 18.657 1.00 95.88 80 ASP A O 1
ATOM 631 N N . ALA A 1 81 ? -15.658 0.920 17.216 1.00 96.88 81 ALA A N 1
ATOM 632 C CA . ALA A 1 81 ? -14.481 1.097 18.056 1.00 96.88 81 ALA A CA 1
ATOM 633 C C . ALA A 1 81 ? -14.762 1.960 19.294 1.00 96.88 81 ALA A C 1
ATOM 635 O O . ALA A 1 81 ? -15.648 2.822 19.292 1.00 96.88 81 ALA A O 1
ATOM 636 N N . SER A 1 82 ? -13.942 1.783 20.336 1.00 96.69 82 SER A N 1
ATOM 637 C CA . SER A 1 82 ? -13.969 2.680 21.492 1.00 96.69 82 SER A CA 1
ATOM 638 C C . SER A 1 82 ? -13.609 4.117 21.078 1.00 96.69 82 SER A C 1
ATOM 640 O O . SER A 1 82 ? -12.923 4.307 20.068 1.00 96.69 82 SER A O 1
ATOM 642 N N . PRO A 1 83 ? -14.020 5.141 21.848 1.00 95.38 83 PRO A N 1
ATOM 643 C CA . PRO A 1 83 ? -13.662 6.531 21.560 1.00 95.38 83 PRO A CA 1
ATOM 644 C C . PRO A 1 83 ? -12.152 6.760 21.398 1.00 95.38 83 PRO A C 1
ATOM 646 O O . PRO A 1 83 ? -11.742 7.601 20.605 1.00 95.38 83 PRO A O 1
ATOM 649 N N . GLU A 1 84 ? -11.328 5.995 22.116 1.00 94.12 84 GLU A N 1
ATOM 650 C CA . GLU A 1 84 ? -9.869 6.079 22.066 1.00 94.12 84 GLU A CA 1
ATOM 651 C C . GLU A 1 84 ? -9.279 5.442 20.796 1.00 94.12 84 GLU A C 1
ATOM 653 O O . GLU A 1 84 ? -8.318 5.969 20.240 1.00 94.12 84 GLU A O 1
ATOM 658 N N . GLU A 1 85 ? -9.836 4.322 20.318 1.00 95.62 85 GLU A N 1
ATOM 659 C CA . GLU A 1 85 ? -9.339 3.618 19.121 1.00 95.62 85 GLU A CA 1
ATOM 660 C C . GLU A 1 85 ? -9.951 4.128 17.812 1.00 95.62 85 GLU A C 1
ATOM 662 O O . GLU A 1 85 ? -9.353 3.963 16.746 1.00 95.62 85 GLU A O 1
ATOM 667 N N . LYS A 1 86 ? -11.131 4.754 17.871 1.00 96.12 86 LYS A N 1
ATOM 668 C CA . LYS A 1 86 ? -11.874 5.207 16.691 1.00 96.12 86 LYS A CA 1
ATOM 669 C C . LYS A 1 86 ? -11.044 6.099 15.753 1.00 96.12 86 LYS A C 1
ATOM 671 O O . LYS A 1 86 ? -10.999 5.766 14.569 1.00 96.12 86 LYS A O 1
ATOM 676 N N . PRO A 1 87 ? -10.323 7.145 16.210 1.00 96.44 87 PRO A N 1
ATOM 677 C CA . PRO A 1 87 ? -9.519 7.981 15.310 1.00 96.44 87 PRO A CA 1
ATOM 678 C C . PRO A 1 87 ? -8.424 7.197 14.573 1.00 96.44 87 PRO A C 1
ATOM 680 O O . PRO A 1 87 ? -8.194 7.402 13.383 1.00 96.44 87 PRO A O 1
ATOM 683 N N . LEU A 1 88 ? -7.780 6.248 15.263 1.00 97.88 88 LEU A N 1
ATOM 684 C CA . LEU A 1 88 ? -6.748 5.382 14.689 1.00 97.88 88 LEU A CA 1
ATOM 685 C C . LEU A 1 88 ? -7.330 4.505 13.579 1.00 97.88 88 LEU A C 1
ATOM 687 O O . LEU A 1 88 ? -6.761 4.435 12.490 1.00 97.88 88 LEU A O 1
ATOM 691 N N . LEU A 1 89 ? -8.464 3.849 13.839 1.00 98.25 89 LEU A N 1
ATOM 692 C CA . LEU A 1 89 ? -9.095 2.954 12.868 1.00 98.25 89 LEU A CA 1
ATOM 693 C C . LEU A 1 89 ? -9.715 3.712 11.689 1.00 98.25 89 LEU A C 1
ATOM 695 O O . LEU A 1 89 ? -9.635 3.220 10.565 1.00 98.25 89 LEU A O 1
ATOM 699 N N . LYS A 1 90 ? -10.240 4.925 11.907 1.00 97.94 90 LYS A N 1
ATOM 700 C CA . LYS A 1 90 ? -10.687 5.813 10.824 1.00 97.94 90 LYS A CA 1
ATOM 701 C C . LYS A 1 90 ? -9.536 6.200 9.899 1.00 97.94 90 LYS A C 1
ATOM 703 O O . LYS A 1 90 ? -9.637 6.036 8.684 1.00 97.94 90 LYS A O 1
ATOM 708 N N . ALA A 1 91 ? -8.419 6.653 10.467 1.00 98.38 91 ALA A N 1
ATOM 709 C CA . ALA A 1 91 ? -7.228 6.987 9.693 1.00 98.38 91 ALA A CA 1
ATOM 710 C C . ALA A 1 91 ? -6.683 5.765 8.937 1.00 98.38 91 ALA A C 1
ATOM 712 O O . ALA A 1 91 ? -6.381 5.866 7.747 1.00 98.38 91 ALA A O 1
ATOM 713 N N . TYR A 1 92 ? -6.628 4.599 9.590 1.00 98.75 92 TYR A N 1
ATOM 714 C CA . TYR A 1 92 ? -6.227 3.350 8.946 1.00 98.75 92 TYR A CA 1
ATOM 715 C C . TYR A 1 92 ? -7.138 2.992 7.765 1.00 98.75 92 TYR A C 1
ATOM 717 O O . TYR A 1 92 ? -6.633 2.673 6.694 1.00 98.75 92 TYR A O 1
ATOM 725 N N . ALA A 1 93 ? -8.461 3.091 7.920 1.00 98.50 93 ALA A N 1
ATOM 726 C CA . ALA A 1 93 ? -9.417 2.789 6.856 1.00 98.50 93 ALA A CA 1
ATOM 727 C C . ALA A 1 93 ? -9.283 3.737 5.649 1.00 98.50 93 ALA A C 1
ATOM 729 O O . ALA A 1 93 ? -9.301 3.272 4.511 1.00 98.50 93 ALA A O 1
ATOM 730 N N . LEU A 1 94 ? -9.066 5.042 5.872 1.00 98.50 94 LEU A N 1
ATOM 731 C CA . LEU A 1 94 ? -8.796 6.002 4.788 1.00 98.50 94 LEU A CA 1
ATOM 732 C C . LEU A 1 94 ? -7.515 5.656 4.017 1.00 98.50 94 LEU A C 1
ATOM 734 O O . LEU A 1 94 ? -7.482 5.742 2.786 1.00 98.50 94 LEU A O 1
ATOM 738 N N . GLY A 1 95 ? -6.466 5.250 4.736 1.00 98.50 95 GLY A N 1
ATOM 739 C CA . GLY A 1 95 ? -5.239 4.747 4.129 1.00 98.50 95 GLY A CA 1
ATOM 740 C C . GLY A 1 95 ? -5.474 3.445 3.365 1.00 98.50 95 GLY A C 1
ATOM 741 O O . GLY A 1 95 ? -4.997 3.289 2.248 1.00 98.50 95 GLY A O 1
ATOM 742 N N . PHE A 1 96 ? -6.254 2.522 3.921 1.00 98.62 96 PHE A N 1
ATOM 743 C CA . PHE A 1 96 ? -6.550 1.241 3.282 1.00 98.62 96 PHE A CA 1
ATOM 744 C C . PHE A 1 96 ? -7.348 1.414 1.985 1.00 98.62 96 PHE A C 1
ATOM 746 O O . PHE A 1 96 ? -7.082 0.735 0.995 1.00 98.62 96 PHE A O 1
ATOM 753 N N . LEU A 1 97 ? -8.269 2.380 1.940 1.00 98.12 97 LEU A N 1
ATOM 754 C CA . LEU A 1 97 ? -8.927 2.774 0.696 1.00 98.12 97 LEU A CA 1
ATOM 755 C C . LEU A 1 97 ? -7.912 3.302 -0.331 1.00 98.12 97 LEU A C 1
ATOM 757 O O . LEU A 1 97 ? -8.022 2.995 -1.515 1.00 98.12 97 LEU A O 1
ATOM 761 N N . ALA A 1 98 ? -6.900 4.064 0.105 1.00 98.19 98 ALA A N 1
ATOM 762 C CA . ALA A 1 98 ? -5.836 4.541 -0.783 1.00 98.19 98 ALA A CA 1
ATOM 763 C C . ALA A 1 98 ? -5.047 3.383 -1.397 1.00 98.19 98 ALA A C 1
ATOM 765 O O . ALA A 1 98 ? -4.780 3.382 -2.595 1.00 98.19 98 ALA A O 1
ATOM 766 N N . HIS A 1 99 ? -4.717 2.385 -0.585 1.00 98.12 99 HIS A N 1
ATOM 767 C CA . HIS A 1 99 ? -4.085 1.160 -1.049 1.00 98.12 99 HIS A CA 1
ATOM 768 C C . HIS A 1 99 ? -4.938 0.474 -2.127 1.00 98.12 99 HIS A C 1
ATOM 770 O O . HIS A 1 99 ? -4.512 0.383 -3.276 1.00 98.12 99 HIS A O 1
ATOM 776 N N . TYR A 1 100 ? -6.195 0.150 -1.798 1.00 97.50 100 TYR A N 1
ATOM 777 C CA . TYR A 1 100 ? -7.146 -0.474 -2.722 1.00 97.50 100 TYR A CA 1
ATOM 778 C C . TYR A 1 100 ? -7.226 0.234 -4.085 1.00 97.50 100 TYR A C 1
ATOM 780 O O . TYR A 1 100 ? -7.063 -0.401 -5.129 1.00 97.50 100 TYR A O 1
ATOM 788 N N . CYS A 1 101 ? -7.456 1.552 -4.083 1.00 97.00 101 CYS A N 1
ATOM 789 C CA . CYS A 1 101 ? -7.598 2.327 -5.315 1.00 97.00 101 CYS A CA 1
ATOM 790 C C . CYS A 1 101 ? -6.309 2.335 -6.148 1.00 97.00 101 CYS A C 1
ATOM 792 O O . CYS A 1 101 ? -6.375 2.263 -7.375 1.00 97.00 101 CYS A O 1
ATOM 794 N N . LEU A 1 102 ? -5.145 2.420 -5.498 1.00 97.69 102 LEU A N 1
ATOM 795 C CA . LEU A 1 102 ? -3.859 2.448 -6.184 1.00 97.69 102 LEU A CA 1
ATOM 796 C C . LEU A 1 102 ? -3.543 1.109 -6.855 1.00 97.69 102 LEU A C 1
ATOM 798 O O . LEU A 1 102 ? -3.178 1.094 -8.032 1.00 97.69 102 LEU A O 1
ATOM 802 N N . ASP A 1 103 ? -3.695 -0.003 -6.139 1.00 96.06 103 ASP A N 1
ATOM 803 C CA . ASP A 1 103 ? -3.333 -1.323 -6.666 1.00 96.06 103 ASP A CA 1
ATOM 804 C C . ASP A 1 103 ? -4.208 -1.721 -7.831 1.00 96.06 103 ASP A C 1
ATOM 806 O O . ASP A 1 103 ? -3.698 -2.088 -8.890 1.00 96.06 103 ASP A O 1
ATOM 810 N N . ARG A 1 104 ? -5.521 -1.538 -7.669 1.00 93.81 104 ARG A N 1
ATOM 811 C CA . ARG A 1 104 ? -6.503 -1.777 -8.722 1.00 93.81 104 ARG A CA 1
ATOM 812 C C . ARG A 1 104 ? -6.134 -1.038 -10.010 1.00 93.81 104 ARG A C 1
ATOM 814 O O . ARG A 1 104 ? -6.251 -1.604 -11.095 1.00 93.81 104 ARG A O 1
ATOM 821 N N . GLN A 1 105 ? -5.677 0.211 -9.900 1.00 94.81 105 GLN A N 1
ATOM 822 C CA . GLN A 1 105 ? -5.366 1.037 -11.065 1.00 94.81 105 GLN A CA 1
ATOM 823 C C . GLN A 1 105 ? -3.999 0.711 -11.682 1.00 94.81 105 GLN A C 1
ATOM 825 O O . GLN A 1 105 ? -3.839 0.714 -12.903 1.00 94.81 105 GLN A O 1
ATOM 830 N N . VAL A 1 106 ? -2.989 0.431 -10.856 1.00 95.62 106 VAL A N 1
ATOM 831 C CA . VAL A 1 106 ? -1.598 0.274 -11.311 1.00 95.62 106 VAL A CA 1
ATOM 832 C C . VAL A 1 106 ? -1.276 -1.163 -11.727 1.00 95.62 106 VAL A C 1
ATOM 834 O O . VAL A 1 106 ? -0.450 -1.380 -12.622 1.00 95.62 106 VAL A O 1
ATOM 837 N N . HIS A 1 107 ? -1.919 -2.164 -11.131 1.00 94.00 107 HIS A N 1
ATOM 838 C CA . HIS A 1 107 ? -1.591 -3.562 -11.382 1.00 94.00 107 HIS A CA 1
ATOM 839 C C . HIS A 1 107 ? -1.782 -4.057 -12.809 1.00 94.00 107 HIS A C 1
ATOM 841 O O . HIS A 1 107 ? -0.891 -4.778 -13.268 1.00 94.00 107 HIS A O 1
ATOM 847 N N . PRO A 1 108 ? -2.821 -3.661 -13.567 1.00 94.38 108 PRO A N 1
ATOM 848 C CA . PRO A 1 108 ? -2.922 -4.048 -14.970 1.00 94.38 108 PRO A CA 1
ATOM 849 C C . PRO A 1 108 ? -1.652 -3.707 -15.764 1.00 94.38 108 PRO A C 1
ATOM 851 O O . PRO A 1 108 ? -1.166 -4.511 -16.566 1.00 94.38 108 PRO A O 1
ATOM 854 N N . TYR A 1 109 ? -1.051 -2.548 -15.478 1.00 95.75 109 TYR A N 1
ATOM 855 C CA . TYR A 1 109 ? 0.207 -2.128 -16.086 1.00 95.75 109 TYR A CA 1
ATOM 856 C C . TYR A 1 109 ? 1.420 -2.900 -15.536 1.00 95.75 109 TYR A C 1
ATOM 858 O O . TYR A 1 109 ? 2.285 -3.332 -16.308 1.00 95.75 109 TYR A O 1
ATOM 866 N N . VAL A 1 110 ? 1.482 -3.144 -14.222 1.00 95.19 110 VAL A N 1
ATOM 867 C CA . VAL A 1 110 ? 2.539 -3.972 -13.607 1.00 95.19 110 VAL A CA 1
ATOM 868 C C . VAL A 1 110 ? 2.539 -5.379 -14.202 1.00 95.19 110 VAL A C 1
ATOM 870 O O . VAL A 1 110 ? 3.588 -5.853 -14.641 1.00 95.19 110 VAL A O 1
ATOM 873 N N . TYR A 1 111 ? 1.379 -6.027 -14.306 1.00 94.19 111 TYR A N 1
ATOM 874 C CA . TYR A 1 111 ? 1.243 -7.363 -14.881 1.00 94.19 111 TYR A CA 1
ATOM 875 C C . TYR A 1 111 ? 1.624 -7.407 -16.360 1.00 94.19 111 TYR A C 1
ATOM 877 O O . TYR A 1 111 ? 2.339 -8.322 -16.782 1.00 94.19 111 TYR A O 1
ATOM 885 N N . PHE A 1 112 ? 1.259 -6.383 -17.136 1.00 94.25 112 PHE A N 1
ATOM 886 C CA . PHE A 1 112 ? 1.744 -6.229 -18.506 1.00 94.25 112 PHE A CA 1
ATOM 887 C C . PHE A 1 112 ? 3.284 -6.210 -18.576 1.00 94.25 112 PHE A C 1
ATOM 889 O O . PHE A 1 112 ? 3.884 -6.924 -19.389 1.00 94.25 112 PHE A O 1
ATOM 896 N N . LEU A 1 113 ? 3.950 -5.443 -17.705 1.00 93.88 113 LEU A N 1
ATOM 897 C CA . LEU A 1 113 ? 5.414 -5.401 -17.636 1.00 93.88 113 LEU A CA 1
ATOM 898 C C . LEU A 1 113 ? 6.023 -6.729 -17.169 1.00 93.88 113 LEU A C 1
ATOM 900 O O . LEU A 1 113 ? 7.068 -7.135 -17.690 1.00 93.88 113 LEU A O 1
ATOM 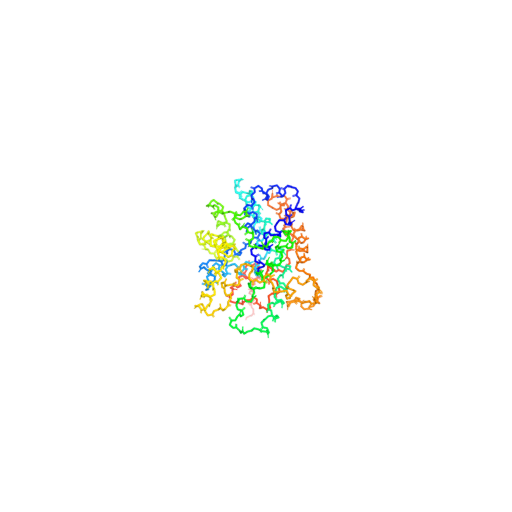904 N N . VAL A 1 114 ? 5.388 -7.403 -16.209 1.00 92.81 114 VAL A N 1
ATOM 905 C CA . VAL A 1 114 ? 5.815 -8.714 -15.702 1.00 92.81 114 VAL A CA 1
ATOM 906 C C . VAL A 1 114 ? 5.802 -9.744 -16.826 1.00 92.81 114 VAL A C 1
ATOM 908 O O . VAL A 1 114 ? 6.830 -10.377 -17.075 1.00 92.81 114 VAL A O 1
ATOM 911 N N . GLU A 1 115 ? 4.694 -9.875 -17.557 1.00 92.12 115 GLU A N 1
ATOM 912 C CA . GLU A 1 115 ? 4.589 -10.816 -18.678 1.00 92.12 115 GLU A CA 1
ATOM 913 C C . GLU A 1 115 ? 5.551 -10.464 -19.817 1.00 92.12 115 GLU A C 1
ATOM 915 O O . GLU A 1 115 ? 6.197 -11.346 -20.391 1.00 92.12 115 GLU A O 1
ATOM 920 N N . ARG A 1 116 ? 5.748 -9.169 -20.100 1.00 90.94 116 ARG A N 1
ATOM 921 C CA . ARG A 1 116 ? 6.765 -8.719 -21.062 1.00 90.94 116 ARG A CA 1
ATOM 922 C C . ARG A 1 116 ? 8.173 -9.157 -20.647 1.00 90.94 116 ARG A C 1
ATOM 924 O O . ARG A 1 116 ? 8.937 -9.611 -21.495 1.00 90.94 116 ARG A O 1
ATOM 931 N N . ARG A 1 117 ? 8.524 -9.045 -19.359 1.00 90.44 117 ARG A N 1
ATOM 932 C CA . ARG A 1 117 ? 9.837 -9.450 -18.824 1.00 90.44 117 ARG A CA 1
ATOM 933 C C . ARG A 1 117 ? 10.012 -10.969 -18.779 1.00 90.44 117 ARG A C 1
ATOM 935 O O . ARG A 1 117 ? 11.110 -11.433 -19.071 1.00 90.44 117 ARG A O 1
ATOM 942 N N . LYS A 1 118 ? 8.963 -11.745 -18.480 1.00 91.31 118 LYS A N 1
ATOM 943 C CA . LYS A 1 118 ? 9.011 -13.222 -18.504 1.00 91.31 118 LYS A CA 1
ATOM 944 C C . LYS A 1 118 ? 9.415 -13.775 -19.870 1.00 91.31 118 LYS A C 1
ATOM 946 O O . LYS A 1 118 ? 10.149 -14.750 -19.927 1.00 91.31 118 LYS A O 1
ATOM 951 N N . ARG A 1 119 ? 9.010 -13.119 -20.964 1.00 89.06 119 ARG A N 1
ATOM 952 C CA . ARG A 1 119 ? 9.401 -13.502 -22.336 1.00 89.06 119 ARG A CA 1
ATOM 953 C C . ARG A 1 119 ? 10.892 -13.313 -22.633 1.00 89.06 119 ARG A C 1
ATOM 955 O O . ARG A 1 119 ? 11.392 -13.902 -23.584 1.00 89.06 119 ARG A O 1
ATOM 962 N N . ALA A 1 120 ? 11.585 -12.480 -21.858 1.00 86.94 120 ALA A N 1
ATOM 963 C CA . ALA A 1 120 ? 12.989 -12.131 -22.070 1.00 86.94 120 ALA A CA 1
ATOM 964 C C . ALA A 1 120 ? 13.936 -12.723 -21.010 1.00 86.94 120 ALA A C 1
ATOM 966 O O . ALA A 1 120 ? 15.152 -12.637 -21.170 1.00 86.94 120 ALA A O 1
ATOM 967 N N . LEU A 1 121 ? 13.403 -13.282 -19.918 1.00 86.31 121 LEU A N 1
ATOM 968 C CA . LEU A 1 121 ? 14.176 -13.744 -18.765 1.00 86.31 121 LEU A CA 1
ATOM 969 C C . LEU A 1 121 ? 13.947 -15.238 -18.484 1.00 86.31 121 LEU A C 1
ATOM 971 O O . LEU A 1 121 ? 12.835 -15.725 -18.691 1.00 86.31 121 LEU A O 1
ATOM 975 N N . PRO A 1 122 ? 14.957 -15.956 -17.953 1.00 86.94 122 PRO A N 1
ATOM 976 C CA . PRO A 1 122 ? 14.805 -17.364 -17.598 1.00 86.94 122 PRO A CA 1
ATOM 977 C C . PRO A 1 122 ? 13.763 -17.589 -16.489 1.00 86.94 122 PRO A C 1
ATOM 979 O O . PRO A 1 122 ? 13.500 -16.704 -15.668 1.00 86.94 122 PRO A O 1
ATOM 982 N N . GLU A 1 123 ? 13.185 -18.793 -16.457 1.00 86.75 123 GLU A N 1
ATOM 983 C CA . GLU A 1 123 ? 12.084 -19.156 -15.549 1.00 86.75 123 GLU A CA 1
ATOM 984 C C . GLU A 1 123 ? 12.438 -19.052 -14.062 1.00 86.75 123 GLU A C 1
ATOM 986 O O . GLU A 1 123 ? 11.590 -18.703 -13.241 1.00 86.75 123 GLU A O 1
ATOM 991 N N . ASP A 1 124 ? 13.699 -19.285 -13.697 1.00 84.00 124 ASP A N 1
ATOM 992 C CA . ASP A 1 124 ? 14.169 -19.189 -12.311 1.00 84.00 124 ASP A CA 1
ATOM 993 C C . ASP A 1 124 ? 14.057 -17.767 -11.731 1.00 84.00 124 ASP A C 1
ATOM 995 O O . ASP A 1 124 ? 13.969 -17.589 -10.515 1.00 84.00 124 ASP A O 1
ATOM 999 N N . CYS A 1 125 ? 14.004 -16.752 -12.596 1.00 82.31 125 CYS A N 1
ATOM 1000 C CA . CYS A 1 125 ? 13.834 -15.356 -12.227 1.00 82.31 125 CYS A CA 1
ATOM 1001 C C . CYS A 1 125 ? 12.361 -14.961 -12.068 1.00 82.31 125 CYS A C 1
ATOM 1003 O O . CYS A 1 125 ? 12.081 -13.936 -11.447 1.00 82.31 125 CYS A O 1
ATOM 1005 N N . TRP A 1 126 ? 11.415 -15.730 -12.619 1.00 86.31 126 TRP A N 1
ATOM 1006 C CA . TRP A 1 126 ? 9.996 -15.357 -12.665 1.00 86.31 126 TRP A CA 1
ATOM 1007 C C . TRP A 1 126 ? 9.389 -14.989 -11.306 1.00 86.31 126 TRP A C 1
ATOM 1009 O O . TRP A 1 126 ? 8.651 -14.002 -11.268 1.00 86.31 126 TRP A O 1
ATOM 1019 N N . PRO A 1 127 ? 9.705 -15.682 -10.191 1.00 84.81 127 PRO A N 1
ATOM 1020 C CA . PRO A 1 127 ? 9.142 -15.337 -8.887 1.00 84.81 127 PRO A CA 1
ATOM 1021 C C . PRO A 1 127 ? 9.511 -13.934 -8.388 1.00 84.81 127 PRO A C 1
ATOM 1023 O O . PRO A 1 127 ? 8.783 -13.386 -7.569 1.00 84.81 127 PRO A O 1
ATOM 1026 N N . SER A 1 128 ? 10.616 -13.342 -8.863 1.00 85.44 128 SER A N 1
ATOM 1027 C CA . SER A 1 128 ? 11.062 -12.008 -8.436 1.00 85.44 128 SER A CA 1
ATOM 1028 C C . SER A 1 128 ? 10.717 -10.891 -9.420 1.00 85.44 128 SER A C 1
ATOM 1030 O O . SER A 1 128 ? 10.872 -9.720 -9.080 1.00 85.44 128 SER A O 1
ATOM 1032 N N . ILE A 1 129 ? 10.258 -11.206 -10.641 1.00 89.12 129 ILE A N 1
ATOM 1033 C CA . ILE A 1 129 ? 10.006 -10.189 -11.680 1.00 89.12 129 ILE A CA 1
ATOM 1034 C C . ILE A 1 129 ? 8.989 -9.149 -11.204 1.00 89.12 129 ILE A C 1
ATOM 1036 O O . ILE A 1 129 ? 9.191 -7.968 -11.470 1.00 89.12 129 ILE A O 1
ATOM 1040 N N . HIS A 1 130 ? 7.948 -9.588 -10.495 1.00 89.94 130 HIS A N 1
ATOM 1041 C CA . HIS A 1 130 ? 6.886 -8.736 -9.958 1.00 89.94 130 HIS A CA 1
ATOM 1042 C C . HIS A 1 130 ? 7.447 -7.647 -9.033 1.00 89.94 130 HIS A C 1
ATOM 1044 O O . HIS A 1 130 ? 7.463 -6.477 -9.412 1.00 89.94 130 HIS A O 1
ATOM 1050 N N . GLY A 1 131 ? 8.081 -8.042 -7.923 1.00 88.38 131 GLY A N 1
ATOM 1051 C CA . GLY A 1 131 ? 8.726 -7.097 -7.001 1.00 88.38 131 GLY A CA 1
ATOM 1052 C C . GLY A 1 131 ? 9.838 -6.262 -7.653 1.00 88.38 131 GLY A C 1
ATOM 1053 O O . GLY A 1 131 ? 10.050 -5.108 -7.296 1.00 88.38 131 GLY A O 1
ATOM 1054 N N . ARG A 1 132 ? 10.520 -6.783 -8.686 1.00 89.44 132 ARG A N 1
ATOM 1055 C CA . ARG A 1 132 ? 11.490 -6.006 -9.487 1.00 89.44 132 ARG A CA 1
ATOM 1056 C C . ARG A 1 132 ? 10.849 -4.929 -10.356 1.00 89.44 132 ARG A C 1
ATOM 1058 O O . ARG A 1 132 ? 11.544 -3.991 -10.737 1.00 89.44 132 ARG A O 1
ATOM 1065 N N . VAL A 1 133 ? 9.613 -5.104 -10.817 1.00 92.25 133 VAL A N 1
ATOM 1066 C CA . VAL A 1 133 ? 8.896 -4.050 -11.551 1.00 92.25 133 VAL A CA 1
ATOM 1067 C C . VAL A 1 133 ? 8.518 -2.949 -10.570 1.00 92.25 133 VAL A C 1
ATOM 1069 O O . VAL A 1 133 ? 8.824 -1.790 -10.820 1.00 92.25 133 VAL A O 1
ATOM 1072 N N . GLU A 1 134 ? 7.962 -3.323 -9.427 1.00 93.06 134 GLU A N 1
ATOM 1073 C CA . GLU A 1 134 ? 7.439 -2.395 -8.420 1.00 93.06 134 GLU A CA 1
ATOM 1074 C C . GLU A 1 134 ? 8.541 -1.599 -7.732 1.00 93.06 134 GLU A C 1
ATOM 1076 O O . GLU A 1 134 ? 8.456 -0.378 -7.634 1.00 93.06 134 GLU A O 1
ATOM 1081 N N . CYS A 1 135 ? 9.650 -2.248 -7.375 1.00 90.56 135 CYS A N 1
ATOM 1082 C CA . CYS A 1 135 ? 10.810 -1.535 -6.853 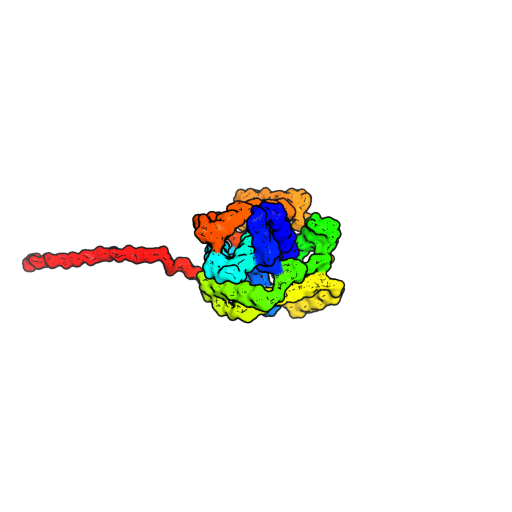1.00 90.56 135 CYS A CA 1
ATOM 1083 C C . CYS A 1 135 ? 11.406 -0.563 -7.886 1.00 90.56 135 CYS A C 1
ATOM 1085 O O . CYS A 1 135 ? 11.869 0.517 -7.530 1.00 90.56 135 CYS A O 1
ATOM 1087 N N . HIS A 1 136 ? 11.355 -0.904 -9.177 1.00 91.81 136 HIS A N 1
ATOM 1088 C CA . HIS A 1 136 ? 11.808 0.003 -10.230 1.00 91.81 136 HIS A CA 1
ATOM 1089 C C . HIS A 1 136 ? 10.847 1.195 -10.404 1.00 91.81 136 HIS A C 1
ATOM 1091 O O . HIS A 1 136 ? 11.296 2.315 -10.642 1.00 91.81 136 HIS A O 1
ATOM 1097 N N . ILE A 1 137 ? 9.538 0.986 -10.236 1.00 94.19 137 ILE A N 1
ATOM 1098 C CA . ILE A 1 137 ? 8.574 2.089 -10.173 1.00 94.19 137 ILE A CA 1
ATOM 1099 C C . ILE A 1 137 ? 8.944 3.035 -9.023 1.00 94.19 137 ILE A C 1
ATOM 1101 O O . ILE A 1 137 ? 9.117 4.223 -9.281 1.00 94.19 137 ILE A O 1
ATOM 1105 N N . ASP A 1 138 ? 9.184 2.526 -7.810 1.00 93.12 138 ASP A N 1
ATOM 1106 C CA . ASP A 1 138 ? 9.624 3.339 -6.663 1.00 93.12 138 ASP A CA 1
ATOM 1107 C C . ASP A 1 138 ? 10.900 4.147 -6.957 1.00 93.12 138 ASP A C 1
ATOM 1109 O O . ASP A 1 138 ? 10.948 5.354 -6.699 1.00 93.12 138 ASP A O 1
ATOM 1113 N N . ASP A 1 139 ? 11.924 3.492 -7.520 1.00 90.81 139 ASP A N 1
ATOM 1114 C CA . ASP A 1 139 ? 13.219 4.101 -7.851 1.00 90.81 139 ASP A CA 1
ATOM 1115 C C . ASP A 1 139 ? 13.074 5.311 -8.793 1.00 90.81 139 ASP A C 1
ATOM 1117 O O . ASP A 1 139 ? 13.824 6.283 -8.668 1.00 90.81 139 ASP A O 1
ATOM 1121 N N . LEU A 1 140 ? 12.118 5.261 -9.729 1.00 92.44 140 LEU A N 1
ATOM 1122 C CA . LEU A 1 140 ? 11.905 6.301 -10.739 1.00 92.44 140 LEU A CA 1
ATOM 1123 C C . LEU A 1 140 ? 10.828 7.321 -10.357 1.00 92.44 140 LEU A C 1
ATOM 1125 O O . LEU A 1 140 ? 10.904 8.474 -10.801 1.00 92.44 140 LEU A O 1
ATOM 1129 N N . LEU A 1 141 ? 9.816 6.908 -9.592 1.00 93.69 141 LEU A N 1
ATOM 1130 C CA . LEU A 1 141 ? 8.677 7.738 -9.206 1.00 93.69 141 LEU A CA 1
ATOM 1131 C C . LEU A 1 141 ? 9.047 8.681 -8.061 1.00 93.69 141 LEU A C 1
ATOM 1133 O O . LEU A 1 141 ? 8.722 9.866 -8.113 1.00 93.69 141 LEU A O 1
ATOM 1137 N N . TYR A 1 142 ? 9.798 8.197 -7.070 1.00 94.12 142 TYR A N 1
ATOM 1138 C CA . TYR A 1 142 ? 10.199 9.010 -5.925 1.00 94.12 142 TYR A CA 1
ATOM 1139 C C . TYR A 1 142 ? 10.938 10.306 -6.300 1.00 94.12 142 TYR A C 1
ATOM 1141 O O . TYR A 1 142 ? 10.474 11.372 -5.893 1.00 94.12 142 TYR A O 1
ATOM 1149 N N . PRO A 1 143 ? 12.020 10.301 -7.110 1.00 92.75 143 PRO A N 1
ATOM 1150 C CA . PRO A 1 143 ? 12.683 11.547 -7.499 1.00 92.75 143 PRO A CA 1
ATOM 1151 C C . PRO A 1 143 ? 11.779 12.480 -8.308 1.00 92.75 143 PRO A C 1
ATOM 1153 O O . PRO A 1 143 ? 11.968 13.691 -8.256 1.00 92.75 143 PRO A O 1
ATOM 1156 N N . ARG A 1 144 ? 10.772 11.960 -9.018 1.00 92.81 144 ARG A N 1
ATOM 1157 C CA . ARG A 1 144 ? 9.795 12.802 -9.727 1.00 92.81 144 ARG A CA 1
ATOM 1158 C C . ARG A 1 144 ? 8.869 13.533 -8.762 1.00 92.81 144 ARG A C 1
ATOM 1160 O O . ARG A 1 144 ? 8.597 14.708 -8.970 1.00 92.81 144 ARG A O 1
ATOM 1167 N N . MET A 1 145 ? 8.423 12.860 -7.704 1.00 94.50 145 MET A N 1
ATOM 1168 C CA . MET A 1 145 ? 7.500 13.432 -6.717 1.00 94.50 145 MET A CA 1
ATOM 1169 C C . MET A 1 145 ? 8.204 14.204 -5.590 1.00 94.50 145 MET A C 1
ATOM 1171 O O . MET A 1 145 ? 7.564 14.974 -4.882 1.00 94.50 145 MET A O 1
ATOM 1175 N N . LYS A 1 146 ? 9.519 14.020 -5.415 1.00 94.25 146 LYS A N 1
ATOM 1176 C CA . LYS A 1 146 ? 10.319 14.622 -4.334 1.00 94.25 146 LYS A CA 1
ATOM 1177 C C . LYS A 1 146 ? 11.470 15.488 -4.845 1.00 94.25 146 LYS A C 1
ATOM 1179 O O . LYS A 1 146 ? 12.563 15.454 -4.284 1.00 94.25 146 LYS A O 1
ATOM 1184 N N . GLU A 1 147 ? 11.227 16.273 -5.895 1.00 92.44 147 GLU A N 1
ATOM 1185 C CA . GLU A 1 147 ? 12.139 17.340 -6.357 1.00 92.44 147 GLU A CA 1
ATOM 1186 C C . GLU A 1 147 ? 13.558 16.836 -6.696 1.00 92.44 147 GLU A C 1
ATOM 1188 O O . GLU A 1 147 ? 14.567 17.452 -6.360 1.00 92.44 147 GLU A O 1
ATOM 1193 N N . GLY A 1 148 ? 13.658 15.664 -7.323 1.00 90.25 148 GLY A N 1
ATOM 1194 C CA . GLY A 1 148 ? 14.926 15.048 -7.716 1.00 90.25 148 GLY A CA 1
ATOM 1195 C C . GLY A 1 148 ? 15.678 14.345 -6.585 1.00 90.25 148 GLY A C 1
ATOM 1196 O O . GLY A 1 148 ? 16.755 13.796 -6.827 1.00 90.25 148 GLY A O 1
ATOM 1197 N N . ARG A 1 149 ? 15.141 14.312 -5.356 1.00 90.75 149 ARG A N 1
ATOM 1198 C CA . ARG A 1 149 ? 15.753 13.540 -4.266 1.00 90.75 149 ARG A CA 1
ATOM 1199 C C . ARG A 1 149 ? 15.736 12.058 -4.617 1.00 90.75 149 ARG A C 1
ATOM 1201 O O . ARG A 1 149 ? 14.709 11.543 -5.051 1.00 90.75 149 ARG A O 1
ATOM 1208 N N . PRO A 1 150 ? 16.835 11.333 -4.405 1.00 88.06 150 PRO A N 1
ATOM 1209 C CA . PRO A 1 150 ? 16.890 9.943 -4.809 1.00 88.06 150 PRO A CA 1
ATOM 1210 C C . PRO A 1 150 ? 16.132 9.090 -3.769 1.00 88.06 150 PRO A C 1
ATOM 1212 O O . PRO A 1 150 ? 16.060 9.465 -2.592 1.00 88.06 150 PRO A O 1
ATOM 1215 N N . VAL A 1 151 ? 15.540 7.962 -4.179 1.00 88.69 151 VAL A N 1
ATOM 1216 C CA . VAL A 1 151 ? 14.655 7.126 -3.329 1.00 88.69 151 VAL A CA 1
ATOM 1217 C C . VAL A 1 151 ? 15.296 6.667 -2.018 1.00 88.69 151 VAL A C 1
ATOM 1219 O O . VAL A 1 151 ? 14.618 6.457 -1.023 1.00 88.69 151 VAL A O 1
ATOM 1222 N N . GLN A 1 152 ? 16.623 6.604 -1.954 1.00 85.88 152 GLN A N 1
ATOM 1223 C CA . GLN A 1 152 ? 17.375 6.250 -0.748 1.00 85.88 152 GLN A CA 1
ATOM 1224 C C . GLN A 1 152 ? 17.309 7.330 0.342 1.00 85.88 152 GLN A C 1
ATOM 1226 O O . GLN A 1 152 ? 17.716 7.090 1.474 1.00 85.88 152 GLN A O 1
ATOM 1231 N N . SER A 1 153 ? 16.839 8.536 0.013 1.00 89.25 153 SER A N 1
ATOM 1232 C CA . SER A 1 153 ? 16.532 9.558 1.017 1.00 89.25 153 SER A CA 1
ATOM 1233 C C . SER A 1 153 ? 15.220 9.283 1.755 1.00 89.25 153 SER A C 1
ATOM 1235 O O . SER A 1 153 ? 14.994 9.884 2.804 1.00 89.25 153 SER A O 1
ATOM 1237 N N . PHE A 1 154 ? 14.378 8.382 1.237 1.00 91.75 154 PHE A N 1
ATOM 1238 C CA . PHE A 1 154 ? 13.139 7.980 1.883 1.00 91.75 154 PHE A CA 1
ATOM 1239 C C . PHE A 1 154 ? 13.420 7.241 3.191 1.00 91.75 154 PHE A C 1
ATOM 1241 O O . PHE A 1 154 ? 14.249 6.331 3.258 1.00 91.75 154 PHE A O 1
ATOM 1248 N N . ARG A 1 155 ? 12.691 7.624 4.239 1.00 92.62 155 ARG A N 1
ATOM 1249 C CA . ARG A 1 155 ? 12.818 7.061 5.581 1.00 92.62 155 ARG A CA 1
ATOM 1250 C C . ARG A 1 155 ? 11.479 6.459 6.000 1.00 92.62 155 ARG A C 1
ATOM 1252 O O . ARG A 1 155 ? 10.595 7.202 6.413 1.00 92.62 155 ARG A O 1
ATOM 1259 N N . PRO A 1 156 ? 11.328 5.122 5.965 1.00 93.19 156 PRO A N 1
ATOM 1260 C CA . PRO A 1 156 ? 10.060 4.471 6.301 1.00 93.19 156 PRO A CA 1
ATOM 1261 C C . PRO A 1 156 ? 9.510 4.853 7.683 1.00 93.19 156 PRO A C 1
ATOM 1263 O O . PRO A 1 156 ? 8.306 4.998 7.849 1.00 93.19 156 PRO A O 1
ATOM 1266 N N . LYS A 1 157 ? 10.390 5.062 8.673 1.00 94.31 157 LYS A N 1
ATOM 1267 C CA . LYS A 1 157 ? 10.004 5.426 10.048 1.00 94.31 157 LYS A CA 1
ATOM 1268 C C . LYS A 1 157 ? 9.437 6.836 10.197 1.00 94.31 157 LYS A C 1
ATOM 1270 O O . LYS A 1 157 ? 8.778 7.083 11.199 1.00 94.31 157 LYS A O 1
ATOM 1275 N N . ASP A 1 158 ? 9.696 7.728 9.244 1.00 94.88 158 ASP A N 1
ATOM 1276 C CA . ASP A 1 158 ? 9.170 9.095 9.295 1.00 94.88 158 ASP A CA 1
ATOM 1277 C C . ASP A 1 158 ? 7.662 9.106 8.970 1.00 94.88 158 ASP A C 1
ATOM 1279 O O . ASP A 1 158 ? 6.948 9.999 9.412 1.00 94.88 158 ASP A O 1
ATOM 1283 N N . TYR A 1 159 ? 7.175 8.081 8.258 1.00 95.69 159 TYR A N 1
ATOM 1284 C CA . TYR A 1 159 ? 5.775 7.924 7.846 1.00 95.69 159 TYR A CA 1
ATOM 1285 C C . TYR A 1 159 ? 5.044 6.831 8.626 1.00 95.69 159 TYR A C 1
ATOM 1287 O O . TYR A 1 159 ? 3.914 7.026 9.064 1.00 95.69 159 TYR A O 1
ATOM 1295 N N . CYS A 1 160 ? 5.706 5.691 8.832 1.00 96.44 160 CYS A N 1
ATOM 1296 C CA . CYS A 1 160 ? 5.140 4.506 9.468 1.00 96.44 160 CYS A CA 1
ATOM 1297 C C . CYS A 1 160 ? 5.883 4.156 10.773 1.00 96.44 160 CYS A C 1
ATOM 1299 O O . CYS A 1 160 ? 6.402 3.037 10.895 1.00 96.44 160 CYS A O 1
ATOM 1301 N N . PRO A 1 161 ? 6.001 5.070 11.762 1.00 97.00 161 PRO A N 1
ATOM 1302 C CA . PRO A 1 161 ? 6.455 4.657 13.081 1.00 97.00 161 PRO A CA 1
ATOM 1303 C C . PRO A 1 161 ? 5.457 3.630 13.636 1.00 97.00 161 PRO A C 1
ATOM 1305 O O . PRO A 1 161 ? 4.254 3.708 13.394 1.00 97.00 161 PRO A O 1
ATOM 1308 N N . LEU A 1 162 ? 5.965 2.618 14.332 1.00 97.25 162 LEU A N 1
ATOM 1309 C CA . LEU A 1 162 ? 5.149 1.531 14.862 1.00 97.25 162 LEU A CA 1
ATOM 1310 C C . LEU A 1 162 ? 5.528 1.306 16.320 1.00 97.25 162 LEU A C 1
ATOM 1312 O O . LEU A 1 162 ? 6.544 0.671 16.607 1.00 97.25 162 LEU A O 1
ATOM 1316 N N . ASP A 1 163 ? 4.733 1.878 17.219 1.00 96.56 163 ASP A N 1
ATOM 1317 C CA . ASP A 1 163 ? 4.802 1.567 18.640 1.00 96.56 163 ASP A CA 1
ATOM 1318 C C . ASP A 1 163 ? 3.955 0.328 18.978 1.00 96.56 163 ASP A C 1
ATOM 1320 O O . ASP A 1 163 ? 3.251 -0.238 18.136 1.00 96.56 163 ASP A O 1
ATOM 1324 N N . GLU A 1 164 ? 4.059 -0.121 20.226 1.00 95.94 164 GLU A N 1
ATOM 1325 C CA . GLU A 1 164 ? 3.376 -1.326 20.694 1.00 95.94 164 GLU A CA 1
ATOM 1326 C C . GLU A 1 164 ? 1.850 -1.167 20.751 1.00 95.94 164 GLU A C 1
ATOM 1328 O O . GLU A 1 164 ? 1.128 -2.138 20.523 1.00 95.94 164 GLU A O 1
ATOM 1333 N N . ALA A 1 165 ? 1.345 0.045 21.003 1.00 96.19 165 ALA A N 1
ATOM 1334 C CA . ALA A 1 165 ? -0.091 0.302 21.061 1.00 96.19 165 ALA A CA 1
ATOM 1335 C C . ALA A 1 165 ? -0.717 0.200 19.664 1.00 96.19 165 ALA A C 1
ATOM 1337 O O . ALA A 1 165 ? -1.678 -0.548 19.472 1.00 96.19 165 ALA A O 1
ATOM 1338 N N . LEU A 1 166 ? -0.116 0.868 18.675 1.00 97.81 166 LEU A N 1
ATOM 1339 C CA . LEU A 1 166 ? -0.528 0.805 17.278 1.00 97.81 166 LEU A CA 1
ATOM 1340 C C . LEU A 1 166 ? -0.403 -0.619 16.732 1.00 97.81 166 LEU A C 1
ATOM 1342 O O . LEU A 1 166 ? -1.355 -1.126 16.141 1.00 97.81 166 LEU A O 1
ATOM 1346 N N . ALA A 1 167 ? 0.719 -1.304 16.980 1.00 98.06 167 ALA A N 1
ATOM 1347 C CA . ALA A 1 167 ? 0.892 -2.695 16.559 1.00 98.06 167 ALA A CA 1
ATOM 1348 C C . ALA A 1 167 ? -0.200 -3.610 17.137 1.00 98.06 167 ALA A C 1
ATOM 1350 O O . ALA A 1 167 ? -0.750 -4.445 16.418 1.00 98.06 167 ALA A O 1
ATOM 1351 N N . ALA A 1 168 ? -0.559 -3.431 18.412 1.00 97.44 168 ALA A N 1
ATOM 1352 C CA . ALA A 1 168 ? -1.615 -4.206 19.050 1.00 97.44 168 ALA A CA 1
ATOM 1353 C C . ALA A 1 168 ? -3.009 -3.892 18.477 1.00 97.44 168 ALA A C 1
ATOM 1355 O O . ALA A 1 168 ? -3.795 -4.821 18.273 1.00 97.44 168 ALA A O 1
ATOM 1356 N N . SER A 1 169 ? -3.326 -2.620 18.203 1.00 98.06 169 SER A N 1
ATOM 1357 C CA . SER A 1 169 ? -4.595 -2.216 17.572 1.00 98.06 169 SER A CA 1
ATOM 1358 C C . SER A 1 169 ? -4.729 -2.780 16.156 1.00 98.06 169 SER A C 1
ATOM 1360 O O . SER A 1 169 ? -5.745 -3.402 15.842 1.00 98.06 169 SER A O 1
ATOM 1362 N N . LEU A 1 170 ? -3.680 -2.684 15.332 1.00 98.38 170 LEU A N 1
ATOM 1363 C CA . LEU A 1 170 ? -3.671 -3.273 13.989 1.00 98.38 170 LEU A CA 1
ATOM 1364 C C . LEU A 1 170 ? -3.770 -4.802 14.040 1.00 98.38 170 LEU A C 1
ATOM 1366 O O . LEU A 1 170 ? -4.536 -5.397 13.288 1.00 98.38 170 LEU A O 1
ATOM 1370 N N . ALA A 1 171 ? -3.081 -5.461 14.973 1.00 98.19 171 ALA A N 1
ATOM 1371 C CA . ALA A 1 171 ? -3.202 -6.905 15.148 1.00 98.19 171 ALA A CA 1
ATOM 1372 C C . ALA A 1 171 ? -4.618 -7.342 15.568 1.00 98.19 171 ALA A C 1
ATOM 1374 O O . ALA A 1 171 ? -5.083 -8.403 15.149 1.00 98.19 171 ALA A O 1
ATOM 1375 N N . ARG A 1 172 ? -5.332 -6.553 16.385 1.00 97.75 172 ARG A N 1
ATOM 1376 C CA . ARG A 1 172 ? -6.744 -6.825 16.711 1.00 97.75 172 ARG A CA 1
ATOM 1377 C C . ARG A 1 172 ? -7.643 -6.654 15.492 1.00 97.75 172 ARG A C 1
ATOM 1379 O O . ARG A 1 172 ? -8.471 -7.531 15.250 1.00 97.75 172 ARG A O 1
ATOM 1386 N N . LEU A 1 173 ? -7.441 -5.582 14.724 1.00 98.44 173 LEU A N 1
ATOM 1387 C CA . LEU A 1 173 ? -8.170 -5.333 13.483 1.00 98.44 173 LEU A CA 1
ATOM 1388 C C . LEU A 1 173 ? -7.990 -6.498 12.505 1.00 98.44 173 LEU A C 1
ATOM 1390 O O . LEU A 1 173 ? -8.965 -7.121 12.107 1.00 98.44 173 LEU A O 1
ATOM 1394 N N . TYR A 1 174 ? -6.749 -6.869 12.188 1.00 98.44 174 TYR A N 1
ATOM 1395 C CA . TYR A 1 174 ? -6.466 -7.950 11.242 1.00 98.44 174 TYR A CA 1
ATOM 1396 C C . TYR A 1 174 ? -6.994 -9.304 11.697 1.00 98.44 174 TYR A C 1
ATOM 1398 O O . TYR A 1 174 ? -7.456 -10.081 10.869 1.00 98.44 174 TYR A O 1
ATOM 1406 N N . ARG A 1 175 ? -6.969 -9.592 13.002 1.00 97.75 175 ARG A N 1
ATOM 1407 C CA . ARG A 1 175 ? -7.565 -10.819 13.537 1.00 97.75 175 ARG A CA 1
ATOM 1408 C C . ARG A 1 175 ? -9.080 -10.845 13.322 1.00 97.75 175 ARG A C 1
ATOM 1410 O O . ARG A 1 175 ? -9.616 -11.898 12.996 1.00 97.75 175 ARG A O 1
ATOM 1417 N N . ARG A 1 176 ? -9.756 -9.700 13.484 1.00 96.88 176 ARG A N 1
ATOM 1418 C CA . ARG A 1 176 ? -11.185 -9.555 13.175 1.00 96.88 176 ARG A CA 1
ATOM 1419 C C . ARG A 1 176 ? -11.442 -9.756 11.681 1.00 96.88 176 ARG A C 1
ATOM 1421 O O . ARG A 1 176 ? -12.246 -10.609 11.338 1.00 96.88 176 ARG A O 1
ATOM 1428 N N . LEU A 1 177 ? -10.709 -9.061 10.808 1.00 97.75 177 LEU A N 1
ATOM 1429 C CA . LEU A 1 177 ? -10.849 -9.202 9.351 1.00 97.75 177 LEU A CA 1
ATOM 1430 C C . LEU A 1 177 ? -10.619 -10.652 8.893 1.00 97.75 177 LEU A C 1
ATOM 1432 O O . LEU A 1 177 ? -11.416 -11.196 8.135 1.00 97.75 177 LEU A O 1
ATOM 1436 N N . ALA A 1 178 ? -9.558 -11.294 9.393 1.00 97.12 178 ALA A N 1
ATOM 1437 C CA . ALA A 1 178 ? -9.221 -12.685 9.099 1.00 97.12 178 ALA A CA 1
ATOM 1438 C C . ALA A 1 178 ? -10.333 -13.660 9.514 1.00 97.12 178 ALA A C 1
ATOM 1440 O O . ALA A 1 178 ? -10.688 -14.549 8.741 1.00 97.12 178 ALA A O 1
ATOM 1441 N N . GLY A 1 179 ? -10.887 -13.476 10.716 1.00 96.75 179 GLY A N 1
ATOM 1442 C CA . GLY A 1 179 ? -11.931 -14.344 11.253 1.00 96.75 179 GLY A CA 1
ATOM 1443 C C . GLY A 1 179 ? -13.266 -14.166 10.541 1.00 96.75 179 GLY A C 1
ATOM 1444 O O . GLY A 1 179 ? -13.876 -15.155 10.152 1.00 96.75 179 GLY A O 1
ATOM 1445 N N . THR A 1 180 ? -13.692 -12.917 10.339 1.00 95.75 180 THR A N 1
ATOM 1446 C CA . THR A 1 180 ? -15.004 -12.593 9.761 1.00 95.75 180 THR A CA 1
ATOM 1447 C C . THR A 1 180 ? -15.093 -12.935 8.275 1.00 95.75 180 THR A C 1
ATOM 1449 O O . THR A 1 180 ? -16.139 -13.390 7.831 1.00 95.75 180 THR A O 1
ATOM 1452 N N . LEU A 1 181 ? -14.024 -12.711 7.501 1.00 95.94 181 LEU A N 1
ATOM 1453 C CA . LEU A 1 181 ? -14.093 -12.764 6.032 1.00 95.94 181 LEU A CA 1
ATOM 1454 C C . LEU A 1 181 ? -13.349 -13.944 5.403 1.00 95.94 181 LEU A C 1
ATOM 1456 O O . LEU A 1 181 ? -13.599 -14.270 4.247 1.00 95.94 181 LEU A O 1
ATOM 1460 N N . TYR A 1 182 ? -12.414 -14.563 6.126 1.00 94.88 182 TYR A N 1
ATOM 1461 C CA . TYR A 1 182 ? -11.521 -15.578 5.552 1.00 94.88 182 TYR A CA 1
ATOM 1462 C C . TYR A 1 182 ? -11.496 -16.886 6.350 1.00 94.88 182 TYR A C 1
ATOM 1464 O O . TYR A 1 182 ? -10.738 -17.789 6.000 1.00 94.88 182 TYR A O 1
ATOM 1472 N N . GLY A 1 183 ? -12.268 -16.993 7.438 1.00 93.75 183 GLY A N 1
ATOM 1473 C CA . GLY A 1 183 ? -12.286 -18.183 8.294 1.00 93.75 183 GLY A CA 1
ATOM 1474 C C . GLY A 1 183 ? -10.932 -18.494 8.948 1.00 93.75 183 GLY A C 1
ATOM 1475 O O . GLY A 1 183 ? -10.666 -19.636 9.321 1.00 93.75 183 GLY A O 1
ATOM 1476 N N . GLN A 1 184 ? -10.045 -17.499 9.071 1.00 93.50 184 GLN A N 1
ATOM 1477 C CA . GLN A 1 184 ? -8.705 -17.664 9.634 1.00 93.50 184 GLN A CA 1
ATOM 1478 C C . GLN A 1 184 ? -8.598 -17.012 11.014 1.00 93.50 184 GLN A C 1
ATOM 1480 O O . GLN A 1 184 ? -9.089 -15.911 11.240 1.00 93.50 184 GLN A O 1
ATOM 1485 N N . ALA A 1 185 ? -7.880 -17.656 11.935 1.00 94.25 185 ALA A N 1
ATOM 1486 C CA . ALA A 1 185 ? -7.677 -17.161 13.299 1.00 94.25 185 ALA A CA 1
ATOM 1487 C C . ALA A 1 185 ? -6.182 -16.988 13.638 1.00 94.25 185 ALA A C 1
ATOM 1489 O O . ALA A 1 185 ? -5.675 -17.673 14.531 1.00 94.25 185 ALA A O 1
ATOM 1490 N N . PRO A 1 186 ? -5.443 -16.108 12.932 1.00 95.38 186 PRO A N 1
ATOM 1491 C CA . PRO A 1 186 ? -4.049 -15.835 13.264 1.00 95.38 186 PRO A CA 1
ATOM 1492 C C . PRO A 1 186 ? -3.925 -15.215 14.659 1.00 95.38 186 PRO A C 1
ATOM 1494 O O . PRO A 1 186 ? -4.788 -14.448 15.105 1.00 95.38 186 PRO A O 1
ATOM 1497 N N . SER A 1 187 ? -2.830 -15.511 15.357 1.00 95.88 187 SER A N 1
ATOM 1498 C CA . SER A 1 187 ? -2.583 -14.891 16.656 1.00 95.88 187 SER A CA 1
ATOM 1499 C C . SER A 1 187 ? -2.225 -13.409 16.496 1.00 95.88 187 SER A C 1
ATOM 1501 O O . SER A 1 187 ? -1.617 -12.984 15.510 1.00 95.88 187 SER A O 1
ATOM 1503 N N . SER A 1 188 ? -2.566 -12.595 17.498 1.00 94.94 188 SER A N 1
ATOM 1504 C CA . SER A 1 188 ? -2.215 -11.170 17.475 1.00 94.94 188 SER A CA 1
ATOM 1505 C C . SER A 1 188 ? -0.703 -10.932 17.472 1.00 94.94 188 SER A C 1
ATOM 1507 O O . SER A 1 188 ? -0.260 -9.937 16.906 1.00 94.94 188 SER A O 1
ATOM 1509 N N . GLU A 1 189 ? 0.090 -11.840 18.046 1.00 95.00 189 GLU A N 1
ATOM 1510 C CA . GLU A 1 189 ? 1.549 -11.717 18.018 1.00 95.00 189 GLU A CA 1
ATOM 1511 C C . GLU A 1 189 ? 2.115 -11.975 16.617 1.00 95.00 189 GLU A C 1
ATOM 1513 O O . GLU A 1 189 ? 2.972 -11.220 16.168 1.00 95.00 189 GLU A O 1
ATOM 1518 N N . GLU A 1 190 ? 1.615 -12.978 15.887 1.00 95.31 190 GLU A N 1
ATOM 1519 C CA . GLU A 1 190 ? 2.043 -13.225 14.501 1.00 95.31 190 GLU A CA 1
ATOM 1520 C C . GLU A 1 190 ? 1.732 -12.026 13.599 1.00 95.31 190 GLU A C 1
ATOM 1522 O O . GLU A 1 190 ? 2.577 -11.606 12.806 1.00 95.31 190 GLU A O 1
ATOM 1527 N N . LEU A 1 191 ? 0.543 -11.437 13.763 1.00 97.25 191 LEU A N 1
ATOM 1528 C CA . LEU A 1 191 ? 0.143 -10.233 13.041 1.00 97.25 191 LEU A CA 1
ATOM 1529 C C . LEU A 1 191 ? 1.048 -9.048 13.390 1.00 97.25 191 LEU A C 1
ATOM 1531 O O . LEU A 1 191 ? 1.635 -8.445 12.494 1.00 97.25 191 LEU A O 1
ATOM 1535 N N . ALA A 1 192 ? 1.240 -8.744 14.676 1.00 96.81 192 ALA A N 1
ATOM 1536 C CA . ALA A 1 192 ? 2.124 -7.659 15.099 1.00 96.81 192 ALA A CA 1
ATOM 1537 C C . ALA A 1 192 ? 3.566 -7.874 14.602 1.00 96.81 192 ALA A C 1
ATOM 1539 O O . ALA A 1 192 ? 4.226 -6.941 14.135 1.00 96.81 192 ALA A O 1
ATOM 1540 N N . GLN A 1 193 ? 4.060 -9.114 14.636 1.00 95.50 193 GLN A N 1
ATOM 1541 C CA . GLN A 1 193 ? 5.377 -9.466 14.120 1.00 95.50 193 GLN A CA 1
ATOM 1542 C C . GLN A 1 193 ? 5.490 -9.248 12.606 1.00 95.50 193 GLN A C 1
ATOM 1544 O O . GLN A 1 193 ? 6.552 -8.813 12.160 1.00 95.50 193 GLN A O 1
ATOM 1549 N N . ALA A 1 194 ? 4.431 -9.480 11.828 1.00 96.19 194 ALA A N 1
ATOM 1550 C CA . ALA A 1 194 ? 4.415 -9.202 10.392 1.00 96.19 194 ALA A CA 1
ATOM 1551 C C . ALA A 1 194 ? 4.612 -7.700 10.100 1.00 96.19 194 ALA A C 1
ATOM 1553 O O . ALA A 1 194 ? 5.491 -7.334 9.318 1.00 96.19 194 ALA A O 1
ATOM 1554 N N . PHE A 1 195 ? 3.911 -6.819 10.824 1.00 97.12 195 PHE A N 1
ATOM 1555 C CA . PHE A 1 195 ? 4.098 -5.362 10.731 1.00 97.12 195 PHE A CA 1
ATOM 1556 C C . PHE A 1 195 ? 5.506 -4.918 11.151 1.00 97.12 195 PHE A C 1
ATOM 1558 O O . PHE A 1 195 ? 6.177 -4.174 10.428 1.00 97.12 195 PHE A O 1
ATOM 1565 N N . ARG A 1 196 ? 6.017 -5.435 12.278 1.00 96.06 196 ARG A N 1
ATOM 1566 C CA . ARG A 1 196 ? 7.394 -5.151 12.724 1.00 96.06 196 ARG A CA 1
ATOM 1567 C C . ARG A 1 196 ? 8.434 -5.656 11.716 1.00 96.06 196 ARG A C 1
ATOM 1569 O O . ARG A 1 196 ? 9.460 -5.003 11.508 1.00 96.06 196 ARG A O 1
ATOM 1576 N N . ALA A 1 197 ? 8.196 -6.815 11.098 1.00 94.44 197 ALA A N 1
ATOM 1577 C CA . ALA A 1 197 ? 9.059 -7.375 10.067 1.00 94.44 197 ALA A CA 1
ATOM 1578 C C . ALA A 1 197 ? 9.054 -6.495 8.817 1.00 94.44 197 ALA A C 1
ATOM 1580 O O . ALA A 1 197 ? 10.137 -6.127 8.367 1.00 94.44 197 ALA A O 1
ATOM 1581 N N . CYS A 1 198 ? 7.879 -6.097 8.322 1.00 95.12 198 CYS A N 1
ATOM 1582 C CA . CYS A 1 198 ? 7.733 -5.163 7.207 1.00 95.12 198 CYS A CA 1
ATOM 1583 C C . CYS A 1 198 ? 8.576 -3.902 7.437 1.00 95.12 198 CYS A C 1
ATOM 1585 O O . CYS A 1 198 ? 9.517 -3.650 6.684 1.00 95.12 198 CYS A O 1
ATOM 1587 N N . LEU A 1 199 ? 8.377 -3.202 8.563 1.00 94.81 199 LEU A N 1
ATOM 1588 C CA . LEU A 1 199 ? 9.143 -1.990 8.875 1.00 94.81 199 LEU A CA 1
ATOM 1589 C C . LEU A 1 199 ? 10.658 -2.243 8.920 1.00 94.81 199 LEU A C 1
ATOM 1591 O O . LEU A 1 199 ? 11.442 -1.444 8.403 1.00 94.81 199 LEU A O 1
ATOM 1595 N N . ARG A 1 200 ? 11.090 -3.354 9.530 1.00 93.00 200 ARG A N 1
ATOM 1596 C CA . ARG A 1 200 ? 12.509 -3.737 9.606 1.00 93.00 200 ARG A CA 1
ATOM 1597 C C . ARG A 1 200 ? 13.118 -4.004 8.233 1.00 93.00 200 ARG A C 1
ATOM 1599 O O . ARG A 1 200 ? 14.216 -3.514 7.972 1.00 93.00 200 ARG A O 1
ATOM 1606 N N . TYR A 1 201 ? 12.451 -4.793 7.393 1.00 90.31 201 TYR A N 1
ATOM 1607 C CA . TYR A 1 201 ? 12.932 -5.124 6.051 1.00 90.31 201 TYR A CA 1
ATOM 1608 C C . TYR A 1 201 ? 12.992 -3.874 5.180 1.00 90.31 201 TYR A C 1
ATOM 1610 O O . TYR A 1 201 ? 14.034 -3.606 4.587 1.00 90.31 201 TYR A O 1
ATOM 1618 N N . THR A 1 202 ? 11.946 -3.049 5.191 1.00 90.50 202 THR A N 1
ATOM 1619 C CA . THR A 1 202 ? 11.934 -1.779 4.463 1.00 90.50 202 THR A CA 1
ATOM 1620 C C . THR A 1 202 ? 13.050 -0.860 4.974 1.00 90.50 202 THR A C 1
ATOM 1622 O O . THR A 1 202 ? 13.868 -0.387 4.200 1.00 90.50 202 THR A O 1
ATOM 1625 N N . CYS A 1 203 ? 13.237 -0.691 6.285 1.00 90.81 203 CYS A N 1
ATOM 1626 C CA . CYS A 1 203 ? 14.370 0.093 6.803 1.00 90.81 203 CYS A CA 1
ATOM 1627 C C . CYS A 1 203 ? 15.745 -0.449 6.368 1.00 90.81 203 CYS A C 1
ATOM 1629 O O . CYS A 1 203 ? 16.661 0.330 6.106 1.00 90.81 203 CYS A O 1
ATOM 1631 N N . LEU A 1 204 ? 15.903 -1.772 6.279 1.00 89.38 204 LEU A N 1
ATOM 1632 C CA . LEU A 1 204 ? 17.137 -2.398 5.806 1.00 89.38 204 LEU A CA 1
ATOM 1633 C C . LEU A 1 204 ? 17.387 -2.111 4.318 1.00 89.38 204 LEU A C 1
ATOM 1635 O O . LEU A 1 204 ? 18.515 -1.787 3.940 1.00 89.38 204 LEU A O 1
ATOM 1639 N N . PHE A 1 205 ? 16.352 -2.221 3.485 1.00 88.00 205 PHE A N 1
ATOM 1640 C CA . PHE A 1 205 ? 16.447 -2.049 2.034 1.00 88.00 205 PHE A CA 1
ATOM 1641 C C . PHE A 1 205 ? 16.678 -0.602 1.588 1.00 88.00 205 PHE A C 1
ATOM 1643 O O . PHE A 1 205 ? 17.249 -0.384 0.519 1.00 88.00 205 PHE A O 1
ATOM 1650 N N . TYR A 1 206 ? 16.307 0.363 2.430 1.00 84.69 206 TYR A N 1
ATOM 1651 C CA . TYR A 1 206 ? 16.504 1.799 2.214 1.00 84.69 206 TYR A CA 1
ATOM 1652 C C . TYR A 1 206 ? 17.721 2.349 2.983 1.00 84.69 206 TYR A C 1
ATOM 1654 O O . TYR A 1 206 ? 18.049 3.530 2.890 1.00 84.69 206 TYR A O 1
ATOM 1662 N N . GLY A 1 207 ? 18.399 1.505 3.768 1.00 76.06 207 GLY A N 1
ATOM 1663 C CA . GLY A 1 207 ? 19.462 1.916 4.680 1.00 76.06 207 GLY A CA 1
ATOM 1664 C C . GLY A 1 207 ? 20.752 2.408 3.996 1.00 76.06 207 GLY A C 1
ATOM 1665 O O . GLY A 1 207 ? 21.037 2.075 2.843 1.00 76.06 207 GLY A O 1
ATOM 1666 N N . PRO A 1 208 ? 21.614 3.143 4.730 1.00 69.06 208 PRO A N 1
ATOM 1667 C CA . PRO A 1 208 ? 22.810 3.793 4.178 1.00 69.06 208 PRO A CA 1
ATOM 1668 C C . PRO A 1 208 ? 23.904 2.811 3.718 1.00 69.06 208 PRO A C 1
ATOM 1670 O O . PRO A 1 208 ? 24.759 3.161 2.904 1.00 69.06 208 PRO A O 1
ATOM 1673 N N . PHE A 1 209 ? 23.882 1.558 4.186 1.00 77.88 209 PHE A N 1
ATOM 1674 C CA . PHE A 1 209 ? 24.898 0.536 3.894 1.00 77.88 209 PHE A CA 1
ATOM 1675 C C . PHE A 1 209 ? 24.600 -0.284 2.626 1.00 77.88 209 PHE A C 1
ATOM 1677 O O . PHE A 1 209 ? 24.800 -1.500 2.589 1.00 77.88 209 PHE A O 1
ATOM 1684 N N . ARG A 1 210 ? 24.157 0.388 1.554 1.00 73.94 210 ARG A N 1
ATOM 1685 C CA . ARG A 1 210 ? 23.637 -0.231 0.318 1.00 73.94 210 ARG A CA 1
ATOM 1686 C C . ARG A 1 210 ? 24.523 -1.323 -0.282 1.00 73.94 210 ARG A C 1
ATOM 1688 O O . ARG A 1 210 ? 24.013 -2.338 -0.735 1.00 73.94 210 ARG A O 1
ATOM 1695 N N . GLY A 1 211 ? 25.846 -1.135 -0.293 1.00 77.75 211 GLY A N 1
ATOM 1696 C CA . GLY A 1 211 ? 26.772 -2.087 -0.913 1.00 77.75 211 GLY A CA 1
ATOM 1697 C C . GLY A 1 211 ? 26.787 -3.421 -0.173 1.00 77.75 211 GLY A C 1
ATOM 1698 O O . GLY A 1 211 ? 26.755 -4.480 -0.797 1.00 77.75 211 GLY A O 1
ATOM 1699 N N . ILE A 1 212 ? 26.751 -3.356 1.158 1.00 84.25 212 ILE A N 1
ATOM 1700 C CA . ILE A 1 212 ? 26.723 -4.527 2.033 1.00 84.25 212 ILE A CA 1
ATOM 1701 C C . ILE A 1 212 ? 25.342 -5.180 1.970 1.00 84.25 212 ILE A C 1
ATOM 1703 O O . ILE A 1 212 ? 25.264 -6.387 1.756 1.00 84.25 212 ILE A O 1
ATOM 1707 N N . THR A 1 213 ? 24.258 -4.400 2.067 1.00 85.69 213 THR A N 1
ATOM 1708 C CA . THR A 1 213 ? 22.887 -4.927 1.956 1.00 85.69 213 THR A CA 1
ATOM 1709 C C . THR A 1 213 ? 22.656 -5.602 0.604 1.00 85.69 213 THR A C 1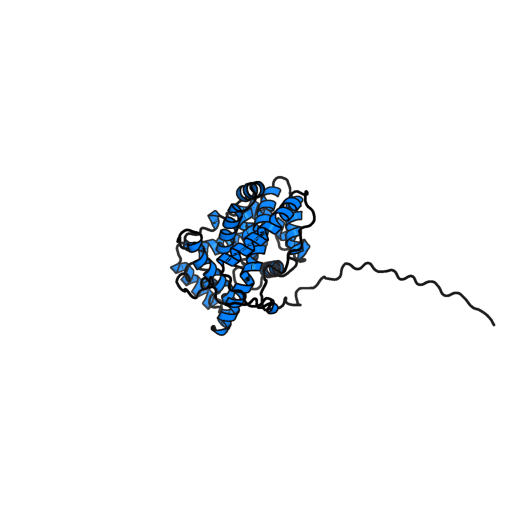
ATOM 1711 O O . THR A 1 213 ? 22.178 -6.731 0.565 1.00 85.69 213 THR A O 1
ATOM 1714 N N . ALA A 1 214 ? 23.059 -4.975 -0.506 1.00 85.31 214 ALA A N 1
ATOM 1715 C CA . ALA A 1 214 ? 22.944 -5.552 -1.845 1.00 85.31 214 ALA A CA 1
ATOM 1716 C C . ALA A 1 214 ? 23.795 -6.818 -2.004 1.00 85.31 214 ALA A C 1
ATOM 1718 O O . ALA A 1 214 ? 23.358 -7.784 -2.630 1.00 85.31 214 ALA A O 1
ATOM 1719 N N . TRP A 1 215 ? 25.007 -6.836 -1.441 1.00 87.75 215 TRP A N 1
ATOM 1720 C CA . TRP A 1 215 ? 25.861 -8.020 -1.459 1.00 87.75 215 TRP A CA 1
ATOM 1721 C C . TRP A 1 215 ? 25.242 -9.179 -0.666 1.00 87.75 215 TRP A C 1
ATOM 1723 O O . TRP A 1 215 ? 25.120 -10.281 -1.204 1.00 87.75 215 TRP A O 1
ATOM 1733 N N . LEU A 1 216 ? 24.777 -8.922 0.562 1.00 88.25 216 LEU A N 1
ATOM 1734 C CA . LEU A 1 216 ? 24.094 -9.907 1.405 1.00 88.25 216 LEU A CA 1
ATOM 1735 C C . LEU A 1 216 ? 22.809 -10.417 0.750 1.00 88.25 216 LEU A C 1
ATOM 1737 O O . LEU A 1 216 ? 22.569 -11.621 0.733 1.00 88.25 216 LEU A O 1
ATOM 1741 N N . ALA A 1 217 ? 22.013 -9.525 0.161 1.00 87.06 217 ALA A N 1
ATOM 1742 C CA . ALA A 1 217 ? 20.785 -9.883 -0.537 1.00 87.06 217 ALA A CA 1
ATOM 1743 C C . ALA A 1 217 ? 21.071 -10.781 -1.751 1.00 87.06 217 ALA A C 1
ATOM 1745 O O . ALA A 1 217 ? 20.448 -11.826 -1.906 1.00 87.06 217 ALA A O 1
ATOM 1746 N N . ARG A 1 218 ? 22.086 -10.456 -2.564 1.00 88.25 218 ARG A N 1
ATOM 1747 C CA . ARG A 1 218 ? 22.519 -11.311 -3.686 1.00 88.25 218 ARG A CA 1
ATOM 1748 C C . ARG A 1 218 ? 23.065 -12.658 -3.219 1.00 88.25 218 ARG A C 1
ATOM 1750 O O . ARG A 1 218 ? 22.885 -13.665 -3.900 1.00 88.25 218 ARG A O 1
ATOM 1757 N N . PHE A 1 219 ? 23.751 -12.695 -2.080 1.00 89.00 219 PHE A N 1
ATOM 1758 C CA . PHE A 1 219 ? 24.185 -13.949 -1.472 1.00 89.00 219 PHE A CA 1
ATOM 1759 C C . PHE A 1 219 ? 22.982 -14.794 -1.020 1.00 89.00 219 PHE A C 1
ATOM 1761 O O . PHE A 1 219 ? 22.925 -15.990 -1.319 1.00 89.00 219 PHE A O 1
ATOM 1768 N N . ALA A 1 220 ? 21.993 -14.169 -0.376 1.00 87.25 220 ALA A N 1
ATOM 1769 C CA . ALA A 1 220 ? 20.749 -14.812 0.034 1.00 87.25 220 ALA A CA 1
ATOM 1770 C C . ALA A 1 220 ? 19.951 -15.344 -1.170 1.00 87.25 220 ALA A C 1
ATOM 1772 O O . ALA A 1 220 ? 19.501 -16.486 -1.124 1.00 87.25 220 ALA A O 1
ATOM 1773 N N . ASP A 1 221 ? 19.868 -14.594 -2.274 1.00 87.94 221 ASP A N 1
ATOM 1774 C CA . ASP A 1 221 ? 19.235 -15.030 -3.530 1.00 87.94 221 ASP A CA 1
ATOM 1775 C C . ASP A 1 221 ? 19.854 -16.326 -4.064 1.00 87.94 221 ASP A C 1
ATOM 1777 O O . ASP A 1 221 ? 19.142 -17.279 -4.393 1.00 87.94 221 ASP A O 1
ATOM 1781 N N . ARG A 1 222 ? 21.195 -16.398 -4.101 1.00 88.69 222 ARG A N 1
ATOM 1782 C CA . ARG A 1 222 ? 21.923 -17.603 -4.540 1.00 88.69 222 ARG A CA 1
ATOM 1783 C C . ARG A 1 222 ? 21.639 -18.787 -3.625 1.00 88.69 222 ARG A C 1
ATOM 1785 O O . ARG A 1 222 ? 21.389 -19.889 -4.106 1.00 88.69 222 ARG A O 1
ATOM 1792 N N . ARG A 1 223 ? 21.645 -18.566 -2.306 1.00 88.69 223 ARG A N 1
ATOM 1793 C CA . ARG A 1 223 ? 21.321 -19.605 -1.316 1.00 88.69 223 ARG A CA 1
ATOM 1794 C C . ARG A 1 223 ? 19.873 -20.079 -1.460 1.00 88.69 223 ARG A C 1
ATOM 1796 O O . ARG A 1 223 ? 19.605 -21.271 -1.333 1.00 88.69 223 ARG A O 1
ATOM 1803 N N . ALA A 1 224 ? 18.959 -19.162 -1.762 1.00 84.25 224 ALA A N 1
ATOM 1804 C CA . ALA A 1 224 ? 17.552 -19.437 -1.991 1.00 84.25 224 ALA A CA 1
ATOM 1805 C C . ALA A 1 224 ? 17.261 -20.070 -3.361 1.00 84.25 224 ALA A C 1
ATOM 1807 O O . ALA A 1 224 ? 16.141 -20.552 -3.533 1.00 84.25 224 ALA A O 1
ATOM 1808 N N . ARG A 1 225 ? 18.225 -20.089 -4.295 1.00 84.88 225 ARG A N 1
ATOM 1809 C CA . ARG A 1 225 ? 18.036 -20.487 -5.704 1.00 84.88 225 ARG A CA 1
ATOM 1810 C C . ARG A 1 225 ? 16.885 -19.730 -6.375 1.00 84.88 225 ARG A C 1
ATOM 1812 O O . ARG A 1 225 ? 16.112 -20.307 -7.126 1.00 84.88 225 ARG A O 1
ATOM 1819 N N . CYS A 1 226 ? 16.754 -18.450 -6.044 1.00 82.44 226 CYS A N 1
ATOM 1820 C CA . CYS A 1 226 ? 15.732 -17.567 -6.591 1.00 82.44 226 CYS A CA 1
ATOM 1821 C C . CYS A 1 226 ? 16.377 -16.196 -6.830 1.00 82.44 226 CYS A C 1
ATOM 1823 O O . CYS A 1 226 ? 16.429 -15.374 -5.907 1.00 82.44 226 CYS A O 1
ATOM 1825 N N . PRO A 1 227 ? 16.951 -15.957 -8.023 1.00 84.75 227 PRO A N 1
ATOM 1826 C CA . PRO A 1 227 ? 17.572 -14.682 -8.355 1.00 84.75 227 PRO A CA 1
ATOM 1827 C C . PRO A 1 227 ? 16.609 -13.510 -8.141 1.00 84.75 227 PRO A C 1
ATOM 1829 O O . PRO A 1 227 ? 15.470 -13.538 -8.606 1.00 84.75 227 PRO A O 1
ATOM 1832 N N . GLY A 1 228 ? 17.062 -12.466 -7.444 1.00 82.38 228 GLY A N 1
ATOM 1833 C CA . GLY A 1 228 ? 16.278 -11.256 -7.213 1.00 82.38 228 GLY A CA 1
ATOM 1834 C C . GLY A 1 228 ? 15.262 -11.343 -6.076 1.00 82.38 228 GLY A C 1
ATOM 1835 O O . GLY A 1 228 ? 14.554 -10.369 -5.874 1.00 82.38 228 GLY A O 1
ATOM 1836 N N . LEU A 1 229 ? 15.162 -12.443 -5.327 1.00 83.88 229 LEU A N 1
ATOM 1837 C CA . LEU A 1 229 ? 14.174 -12.571 -4.247 1.00 83.88 229 LEU A CA 1
ATOM 1838 C C . LEU A 1 229 ? 14.328 -11.502 -3.152 1.00 83.88 229 LEU A C 1
ATOM 1840 O O . LEU A 1 229 ? 13.347 -10.931 -2.702 1.00 83.88 229 LEU A O 1
ATOM 1844 N N . TYR A 1 230 ? 15.558 -11.228 -2.732 1.00 85.00 230 TYR A N 1
ATOM 1845 C CA . TYR A 1 230 ? 15.911 -10.202 -1.754 1.00 85.00 230 TYR A CA 1
ATOM 1846 C C . TYR A 1 230 ? 16.530 -8.987 -2.438 1.00 85.00 230 TYR A C 1
ATOM 1848 O O . TYR A 1 230 ? 16.255 -7.853 -2.056 1.00 85.00 230 TYR A O 1
ATOM 1856 N N . SER A 1 231 ? 17.395 -9.201 -3.438 1.00 84.31 231 SER A N 1
ATOM 1857 C CA . SER A 1 231 ? 18.151 -8.090 -4.031 1.00 84.31 231 SER A CA 1
ATOM 1858 C C . SER A 1 231 ? 17.297 -7.137 -4.864 1.00 84.31 231 SER A C 1
ATOM 1860 O O . SER A 1 231 ? 17.709 -5.995 -5.052 1.00 84.31 231 SER A O 1
ATOM 1862 N N . SER A 1 232 ? 16.114 -7.568 -5.317 1.00 84.12 232 SER A N 1
ATOM 1863 C CA . SER A 1 232 ? 15.167 -6.702 -6.027 1.00 84.12 232 SER A CA 1
ATOM 1864 C C . SER A 1 232 ? 14.572 -5.606 -5.159 1.00 84.12 232 SER A C 1
ATOM 1866 O O . SER A 1 232 ? 14.255 -4.555 -5.694 1.00 84.12 232 SER A O 1
ATOM 1868 N N . HIS A 1 233 ? 14.463 -5.825 -3.849 1.00 84.56 233 HIS A N 1
ATOM 1869 C CA . HIS A 1 233 ? 13.876 -4.860 -2.922 1.00 84.56 233 HIS A CA 1
ATOM 1870 C C . HIS A 1 233 ? 14.871 -3.780 -2.479 1.00 84.56 233 HIS A C 1
ATOM 1872 O O . HIS A 1 233 ? 14.466 -2.773 -1.909 1.00 84.56 233 HIS A O 1
ATOM 1878 N N . VAL A 1 234 ? 16.177 -3.964 -2.725 1.00 85.94 234 VAL A N 1
ATOM 1879 C CA . VAL A 1 234 ? 17.202 -2.974 -2.359 1.00 85.94 234 VAL A CA 1
ATOM 1880 C C . VAL A 1 234 ? 17.094 -1.759 -3.279 1.00 85.94 234 VAL A C 1
ATOM 1882 O O . VAL A 1 234 ? 17.333 -1.857 -4.484 1.00 85.94 234 VAL A O 1
ATOM 1885 N N . LYS A 1 235 ? 16.777 -0.607 -2.688 1.00 86.44 235 LYS A N 1
ATOM 1886 C CA . LYS A 1 235 ? 16.382 0.597 -3.423 1.00 86.44 235 LYS A CA 1
ATOM 1887 C C . LYS A 1 235 ? 17.542 1.296 -4.107 1.00 86.44 235 LYS A C 1
ATOM 1889 O O . LYS A 1 235 ? 18.659 1.385 -3.585 1.00 86.44 235 LYS A O 1
ATOM 1894 N N . GLY A 1 236 ? 17.254 1.843 -5.280 1.00 80.00 236 GLY A N 1
ATOM 1895 C CA . GLY A 1 236 ? 18.177 2.615 -6.092 1.00 80.00 236 GLY A CA 1
ATOM 1896 C C . GLY A 1 236 ? 19.220 1.795 -6.839 1.00 80.00 236 GLY A C 1
ATOM 1897 O O . GLY A 1 236 ? 20.181 2.369 -7.350 1.00 80.00 236 GLY A O 1
ATOM 1898 N N . LEU A 1 237 ? 19.066 0.469 -6.889 1.00 78.31 237 LEU A N 1
ATOM 1899 C CA . LEU A 1 237 ? 19.865 -0.380 -7.772 1.00 78.31 237 LEU A CA 1
ATOM 1900 C C . LEU A 1 237 ? 19.389 -0.301 -9.228 1.00 78.31 237 LEU A C 1
ATOM 1902 O O . LEU A 1 237 ? 20.150 -0.688 -10.114 1.00 78.31 237 LEU A O 1
ATOM 1906 N N . LEU A 1 238 ? 18.161 0.174 -9.468 1.00 73.12 238 LEU A N 1
ATOM 1907 C CA . LEU A 1 238 ? 17.520 0.182 -10.784 1.00 73.12 238 LEU A CA 1
ATOM 1908 C C . LEU A 1 238 ? 17.338 1.597 -11.354 1.00 73.12 238 LEU A C 1
ATOM 1910 O O . LEU A 1 238 ? 17.097 1.727 -12.544 1.00 73.12 238 LEU A O 1
ATOM 1914 N N . ALA A 1 239 ? 17.552 2.650 -10.557 1.00 65.25 239 ALA A N 1
ATOM 1915 C CA . ALA A 1 239 ? 17.352 4.062 -10.923 1.00 65.25 239 ALA A CA 1
ATOM 1916 C C . ALA A 1 239 ? 18.085 4.576 -12.193 1.00 65.25 239 ALA A C 1
ATOM 1918 O O . ALA A 1 239 ? 17.826 5.697 -12.620 1.00 65.25 239 ALA A O 1
ATOM 1919 N N . GLY A 1 240 ? 19.003 3.801 -12.785 1.00 62.59 240 GLY A N 1
ATOM 1920 C CA . GLY A 1 240 ? 19.702 4.136 -14.036 1.00 62.59 240 GLY A CA 1
ATOM 1921 C C . GLY A 1 240 ? 19.261 3.331 -15.267 1.00 62.59 240 GLY A C 1
ATOM 1922 O O . GLY A 1 240 ? 19.827 3.524 -16.339 1.00 62.59 240 GLY A O 1
ATOM 1923 N N . ASP A 1 241 ? 18.303 2.415 -15.125 1.00 67.31 241 ASP A N 1
ATOM 1924 C CA . ASP A 1 241 ? 17.806 1.558 -16.205 1.00 67.31 241 ASP A CA 1
ATOM 1925 C C . ASP A 1 241 ? 16.522 2.153 -16.813 1.00 67.31 241 ASP A C 1
ATOM 1927 O O . ASP A 1 241 ? 15.414 1.728 -16.497 1.00 67.31 241 ASP A O 1
ATOM 1931 N N . ASP A 1 242 ? 16.646 3.175 -17.668 1.00 64.81 242 ASP A N 1
ATOM 1932 C CA . ASP A 1 242 ? 15.493 3.894 -18.243 1.00 64.81 242 ASP A CA 1
ATOM 1933 C C . ASP A 1 242 ? 14.801 3.111 -19.377 1.00 64.81 242 ASP A C 1
ATOM 1935 O O . ASP A 1 242 ? 14.774 3.492 -20.546 1.00 64.81 242 ASP A O 1
ATOM 1939 N N . ASN A 1 243 ? 14.228 1.964 -19.015 1.00 79.19 243 ASN A N 1
ATOM 1940 C CA . ASN A 1 243 ? 13.425 1.104 -19.884 1.00 79.19 243 ASN A CA 1
ATOM 1941 C C . ASN A 1 243 ? 11.964 1.578 -20.000 1.00 79.19 243 ASN A C 1
ATOM 1943 O O . ASN A 1 243 ? 11.067 0.758 -20.234 1.00 79.19 243 ASN A O 1
ATOM 1947 N N . ASP A 1 244 ? 11.717 2.878 -19.800 1.00 89.94 244 ASP A N 1
ATOM 1948 C CA . ASP A 1 244 ? 10.385 3.489 -19.795 1.00 89.94 244 ASP A CA 1
ATOM 1949 C C . ASP A 1 244 ? 9.414 2.755 -18.852 1.00 89.94 244 ASP A C 1
ATOM 1951 O O . ASP A 1 244 ? 8.263 2.473 -19.179 1.00 89.94 244 ASP A O 1
ATOM 1955 N N . VAL A 1 245 ? 9.899 2.367 -17.665 1.00 93.25 245 VAL A N 1
ATOM 1956 C CA . VAL A 1 245 ? 9.105 1.583 -16.703 1.00 93.25 245 VAL A CA 1
ATOM 1957 C C . VAL A 1 245 ? 7.901 2.365 -16.199 1.00 93.25 245 VAL A C 1
ATOM 1959 O O . VAL A 1 245 ? 6.870 1.761 -15.941 1.00 93.25 245 VAL A O 1
ATOM 1962 N N . LEU A 1 246 ? 7.981 3.693 -16.137 1.00 95.00 246 LEU A N 1
ATOM 1963 C CA . LEU A 1 246 ? 6.841 4.544 -15.793 1.00 95.00 246 LEU A CA 1
ATOM 1964 C C . LEU A 1 246 ? 5.910 4.846 -16.987 1.00 95.00 246 LEU A C 1
ATOM 1966 O O . LEU A 1 246 ? 4.928 5.560 -16.799 1.00 95.00 246 LEU A O 1
ATOM 1970 N N . ASN A 1 247 ? 6.204 4.329 -18.186 1.00 96.69 247 ASN A N 1
ATOM 1971 C CA . ASN A 1 247 ? 5.490 4.599 -19.440 1.00 96.69 247 ASN A CA 1
ATOM 1972 C C . ASN A 1 247 ? 5.314 6.097 -19.750 1.00 96.69 247 ASN A C 1
ATOM 1974 O O . ASN A 1 247 ? 4.237 6.558 -20.122 1.00 96.69 247 ASN A O 1
ATOM 1978 N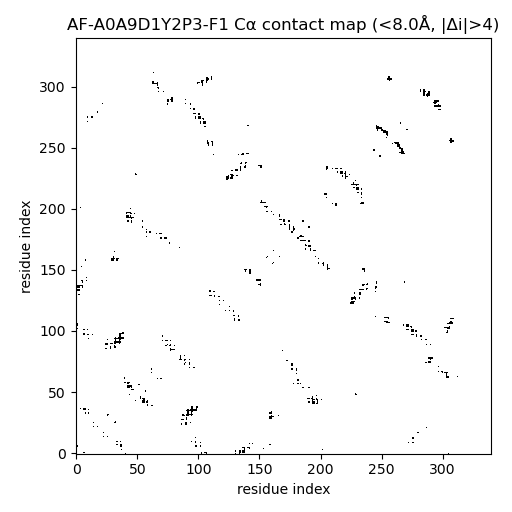 N . LEU A 1 248 ? 6.375 6.883 -19.585 1.00 95.44 248 LEU A N 1
ATOM 1979 C CA . LEU A 1 248 ? 6.365 8.328 -19.828 1.00 95.44 248 LEU A CA 1
ATOM 1980 C C . LEU A 1 248 ? 6.320 8.665 -21.314 1.00 95.44 248 LEU A C 1
ATOM 1982 O O . LEU A 1 248 ? 5.856 9.740 -21.681 1.00 95.44 248 LEU A O 1
ATOM 1986 N N . HIS A 1 249 ? 6.764 7.745 -22.171 1.00 95.56 249 HIS A N 1
ATOM 1987 C CA . HIS A 1 249 ? 6.566 7.866 -23.613 1.00 95.56 249 HIS A CA 1
ATOM 1988 C C . HIS A 1 249 ? 5.167 7.426 -24.065 1.00 95.56 249 HIS A C 1
ATOM 1990 O O . HIS A 1 249 ? 4.921 7.393 -25.270 1.00 95.56 249 HIS A O 1
ATOM 1996 N N . GLN A 1 250 ? 4.271 7.085 -23.128 1.00 95.88 250 GLN A N 1
ATOM 1997 C CA . GLN A 1 250 ? 2.873 6.732 -23.387 1.00 95.88 250 GLN A CA 1
ATOM 1998 C C . GLN A 1 250 ? 2.730 5.654 -24.467 1.00 95.88 250 GLN A C 1
ATOM 2000 O O . GLN A 1 250 ? 1.917 5.735 -25.391 1.00 95.88 250 GLN A O 1
ATOM 2005 N N . ARG A 1 251 ? 3.570 4.620 -24.374 1.00 95.50 251 ARG A N 1
ATOM 2006 C CA . ARG A 1 251 ? 3.513 3.479 -25.281 1.00 95.50 251 ARG A CA 1
ATOM 2007 C C . ARG A 1 251 ? 2.246 2.670 -24.991 1.00 95.50 251 ARG A C 1
ATOM 2009 O O . ARG A 1 251 ? 1.882 2.517 -23.823 1.00 95.50 251 ARG A O 1
ATOM 2016 N N . PRO A 1 252 ? 1.599 2.106 -26.025 1.00 96.44 252 PRO A N 1
ATOM 2017 C CA . PRO A 1 252 ? 0.440 1.251 -25.824 1.00 96.44 252 PRO A CA 1
ATOM 2018 C C . PRO A 1 252 ? 0.770 0.022 -24.969 1.00 96.44 252 PRO A C 1
ATOM 2020 O O . PRO A 1 252 ? 1.732 -0.703 -25.239 1.00 96.44 252 PRO A O 1
ATOM 2023 N N . TRP A 1 253 ? -0.075 -0.247 -23.983 1.00 95.56 253 TRP A N 1
ATOM 2024 C CA . TRP A 1 253 ? -0.083 -1.452 -23.159 1.00 95.56 253 TRP A CA 1
ATOM 2025 C C . TRP A 1 253 ? -1.525 -1.935 -22.970 1.00 95.56 253 TRP A C 1
ATOM 2027 O O . TRP A 1 253 ? -2.465 -1.235 -23.331 1.00 95.56 253 TRP A O 1
ATOM 2037 N N . ARG A 1 254 ? -1.733 -3.164 -22.492 1.00 92.62 254 ARG A N 1
ATOM 2038 C CA . ARG A 1 254 ? -3.076 -3.763 -22.376 1.00 92.62 254 ARG A CA 1
ATOM 2039 C C . ARG A 1 254 ? -3.285 -4.367 -21.000 1.00 92.62 254 ARG A C 1
ATOM 2041 O O . ARG A 1 254 ? -2.371 -5.017 -20.493 1.00 92.62 254 ARG A O 1
ATOM 2048 N N . ASN A 1 255 ? -4.495 -4.214 -20.465 1.00 91.12 255 ASN A N 1
ATOM 2049 C CA . ASN A 1 255 ? -4.967 -5.021 -19.349 1.00 91.12 255 ASN A CA 1
ATOM 2050 C C . ASN A 1 255 ? -5.094 -6.479 -19.823 1.00 91.12 255 ASN A C 1
ATOM 2052 O O . ASN A 1 255 ? -5.782 -6.767 -20.802 1.00 91.12 255 ASN A O 1
ATOM 2056 N N . LEU A 1 256 ? -4.378 -7.394 -19.171 1.00 88.62 256 LEU A N 1
ATOM 2057 C CA . LEU A 1 256 ? -4.330 -8.801 -19.578 1.00 88.62 256 LEU A CA 1
ATOM 2058 C C . LEU A 1 256 ? -5.606 -9.571 -19.214 1.00 88.62 256 LEU A C 1
ATOM 2060 O O . LEU A 1 256 ? -5.890 -10.584 -19.848 1.00 88.62 256 LEU A O 1
ATOM 2064 N N . CYS A 1 257 ? -6.364 -9.090 -18.227 1.00 84.19 257 CYS A N 1
ATOM 2065 C CA . CYS A 1 257 ? -7.607 -9.713 -17.764 1.00 84.19 257 CYS A CA 1
ATOM 2066 C C . CYS A 1 257 ? -8.854 -9.151 -18.448 1.00 84.19 257 CYS A C 1
ATOM 2068 O O . CYS A 1 257 ? -9.885 -9.814 -18.433 1.00 84.19 257 CYS A O 1
ATOM 2070 N N . ARG A 1 258 ? -8.746 -7.962 -19.050 1.00 84.44 258 ARG A N 1
ATOM 2071 C CA . ARG A 1 258 ? -9.835 -7.270 -19.753 1.00 84.44 258 ARG A CA 1
ATOM 2072 C C . ARG A 1 258 ? -9.408 -6.853 -21.162 1.00 84.44 258 ARG A C 1
ATOM 2074 O O . ARG A 1 258 ? -9.251 -5.664 -21.451 1.00 84.44 258 ARG A O 1
ATOM 2081 N N . PRO A 1 259 ? -9.109 -7.816 -22.052 1.00 81.75 259 PRO A N 1
ATOM 2082 C CA . PRO A 1 259 ? -8.629 -7.516 -23.402 1.00 81.75 259 PRO A CA 1
ATOM 2083 C C . PRO A 1 259 ? -9.619 -6.684 -24.240 1.00 81.75 259 PRO A C 1
ATOM 2085 O O . PRO A 1 259 ? -9.198 -6.024 -25.196 1.00 81.75 259 PRO A O 1
ATOM 2088 N N . GLU A 1 260 ? -10.905 -6.710 -23.889 1.00 86.75 260 GLU A N 1
ATOM 2089 C CA . GLU A 1 260 ? -12.005 -5.961 -24.496 1.00 86.75 260 GLU A CA 1
ATOM 2090 C C . GLU A 1 260 ? -11.925 -4.443 -24.287 1.00 86.75 260 GLU A C 1
ATOM 2092 O O . GLU A 1 260 ? -12.388 -3.703 -25.153 1.00 86.75 260 GLU A O 1
ATOM 2097 N N . GLU A 1 261 ? -11.281 -3.967 -23.215 1.00 86.69 261 GLU A N 1
ATOM 2098 C CA . GLU A 1 261 ? -11.110 -2.529 -22.932 1.00 86.69 261 GLU A CA 1
ATOM 2099 C C . GLU A 1 261 ? -10.150 -1.843 -23.927 1.00 86.69 261 GLU A C 1
ATOM 2101 O O . GLU A 1 261 ? -10.072 -0.618 -24.004 1.00 86.69 261 GLU A O 1
ATOM 2106 N N . GLY A 1 262 ? -9.433 -2.623 -24.743 1.00 88.56 262 GLY A N 1
ATOM 2107 C CA . GLY A 1 262 ? -8.455 -2.105 -25.692 1.00 88.56 262 GLY A CA 1
ATOM 2108 C C . GLY A 1 262 ? -7.128 -1.705 -25.029 1.00 88.56 262 GLY A C 1
ATOM 2109 O O . GLY A 1 262 ? -6.867 -2.021 -23.869 1.00 88.56 262 GLY A O 1
ATOM 2110 N N . PRO A 1 263 ? -6.193 -1.111 -25.792 1.00 93.25 263 PRO A N 1
ATOM 2111 C CA . PRO A 1 263 ? -4.925 -0.661 -25.238 1.00 93.25 263 PRO A CA 1
ATOM 2112 C C . PRO A 1 263 ? -5.066 0.674 -24.495 1.00 93.25 263 PRO A C 1
ATOM 2114 O O . PRO A 1 263 ? -5.669 1.613 -25.008 1.00 93.25 263 PRO A O 1
ATOM 2117 N N . SER A 1 264 ? -4.411 0.778 -23.342 1.00 95.62 264 SER A N 1
ATOM 2118 C CA . SER A 1 264 ? -4.154 2.035 -22.641 1.00 95.62 264 SER A CA 1
ATOM 2119 C C . SER A 1 264 ? -2.786 2.597 -23.039 1.00 95.62 264 SER A C 1
ATOM 2121 O O . SER A 1 264 ? -1.907 1.877 -23.515 1.00 95.62 264 SER A O 1
ATOM 2123 N N . VAL A 1 265 ? -2.600 3.900 -22.852 1.00 97.31 265 VAL A N 1
ATOM 2124 C CA . VAL A 1 265 ? -1.320 4.606 -23.038 1.00 97.31 265 VAL A CA 1
ATOM 2125 C C . VAL A 1 265 ? -0.875 5.322 -21.766 1.00 97.31 265 VAL A C 1
ATOM 2127 O O . VAL A 1 265 ? 0.101 6.066 -21.779 1.00 97.31 265 VAL A O 1
ATOM 2130 N N . LEU A 1 266 ? -1.595 5.122 -20.662 1.00 97.81 266 LEU A N 1
ATOM 2131 C CA . LEU A 1 266 ? -1.376 5.878 -19.439 1.00 97.81 266 LEU A CA 1
ATOM 2132 C C . LEU A 1 266 ? -0.012 5.564 -18.833 1.00 97.81 266 LEU A C 1
ATOM 2134 O O . LEU A 1 266 ? 0.454 4.420 -18.842 1.00 97.81 266 LEU A O 1
ATOM 2138 N N . SER A 1 267 ? 0.623 6.612 -18.325 1.00 97.75 267 SER A N 1
ATOM 2139 C CA . SER A 1 267 ? 1.833 6.525 -17.515 1.00 97.75 267 SER A CA 1
ATOM 2140 C C . SER A 1 267 ? 1.496 6.208 -16.060 1.00 97.75 267 SER A C 1
ATOM 2142 O O . SER A 1 267 ? 0.384 6.470 -15.610 1.00 97.75 267 SER A O 1
ATOM 2144 N N . VAL A 1 268 ? 2.462 5.702 -15.290 1.00 97.12 268 VAL A N 1
ATOM 2145 C CA . VAL A 1 268 ? 2.268 5.450 -13.850 1.00 97.12 268 VAL A CA 1
ATOM 2146 C C . VAL A 1 268 ? 1.796 6.709 -13.104 1.00 97.12 268 VAL A C 1
ATOM 2148 O O . VAL A 1 268 ? 0.823 6.599 -12.367 1.00 97.12 268 VAL A O 1
ATOM 2151 N N . PRO A 1 269 ? 2.364 7.916 -13.319 1.00 97.38 269 PRO A N 1
ATOM 2152 C CA . PRO A 1 269 ? 1.810 9.135 -12.728 1.00 97.38 269 PRO A CA 1
ATOM 2153 C C . PRO A 1 269 ? 0.342 9.395 -13.091 1.00 97.38 269 PRO A C 1
ATOM 2155 O O . PRO A 1 269 ? -0.416 9.824 -12.236 1.00 97.38 269 PRO A O 1
ATOM 2158 N N . GLN A 1 270 ? -0.083 9.110 -14.326 1.00 98.00 270 GLN A N 1
ATOM 2159 C CA . GLN A 1 270 ? -1.491 9.262 -14.718 1.00 98.00 270 GLN A CA 1
ATOM 2160 C C . GLN A 1 270 ? -2.389 8.196 -14.077 1.00 98.00 270 GLN A C 1
ATOM 2162 O O . GLN A 1 270 ? -3.510 8.506 -13.696 1.00 98.00 270 GLN A O 1
ATOM 2167 N N . LEU A 1 271 ? -1.890 6.971 -13.895 1.00 97.56 271 LEU A N 1
ATOM 2168 C CA . LEU A 1 271 ? -2.600 5.935 -13.140 1.00 97.56 271 LEU A CA 1
ATOM 2169 C C . LEU A 1 271 ? -2.763 6.329 -11.663 1.00 97.56 271 LEU A C 1
ATOM 2171 O O . LEU A 1 271 ? -3.810 6.068 -11.083 1.00 97.56 271 LEU A O 1
ATOM 2175 N N . LEU A 1 272 ? -1.782 7.015 -11.062 1.00 97.62 272 LEU A N 1
ATOM 2176 C CA . LEU A 1 272 ? -1.936 7.605 -9.724 1.00 97.62 272 LEU A CA 1
ATOM 2177 C C . LEU A 1 272 ? -3.048 8.667 -9.697 1.00 97.62 272 LEU A C 1
ATOM 2179 O O . LEU A 1 272 ? -3.796 8.740 -8.728 1.00 97.62 272 LEU A O 1
ATOM 2183 N N . GLU A 1 273 ? -3.180 9.483 -10.742 1.00 97.62 273 GLU A N 1
ATOM 2184 C CA . GLU A 1 273 ? -4.256 10.478 -10.837 1.00 97.62 273 GLU A CA 1
ATOM 2185 C C . GLU A 1 273 ? -5.643 9.827 -10.932 1.00 97.62 273 GLU A C 1
ATOM 2187 O O . GLU A 1 273 ? -6.563 10.237 -10.224 1.00 97.62 273 GLU A O 1
ATOM 2192 N N . GLU A 1 274 ? -5.788 8.775 -11.739 1.00 97.00 274 GLU A N 1
ATOM 2193 C CA . GLU A 1 274 ? -7.037 8.005 -11.829 1.00 97.00 274 GLU A CA 1
ATOM 2194 C C . GLU A 1 274 ? -7.365 7.290 -10.514 1.00 97.00 274 GLU A C 1
ATOM 2196 O O . GLU A 1 274 ? -8.508 7.329 -10.058 1.00 97.00 274 GLU A O 1
ATOM 2201 N N . ALA A 1 275 ? -6.359 6.718 -9.846 1.00 97.25 275 ALA A N 1
ATOM 2202 C CA . ALA A 1 275 ? -6.526 6.134 -8.520 1.00 97.25 275 ALA A CA 1
ATOM 2203 C C . ALA A 1 275 ? -6.973 7.182 -7.489 1.00 97.25 275 ALA A C 1
ATOM 2205 O O . ALA A 1 275 ? -7.814 6.893 -6.639 1.00 97.25 275 ALA A O 1
ATOM 2206 N N . ALA A 1 276 ? -6.441 8.408 -7.557 1.00 98.06 276 ALA A N 1
ATOM 2207 C CA . ALA A 1 276 ? -6.845 9.492 -6.665 1.00 98.06 276 ALA A CA 1
ATOM 2208 C C . ALA A 1 276 ? -8.296 9.924 -6.904 1.00 98.06 276 ALA A C 1
ATOM 2210 O O . ALA A 1 276 ? -9.005 10.222 -5.944 1.00 98.06 276 ALA A O 1
ATOM 2211 N N . GLN A 1 277 ? -8.745 9.936 -8.160 1.00 96.69 277 GLN A N 1
ATOM 2212 C CA . GLN A 1 277 ? -10.137 10.221 -8.496 1.00 96.69 277 GLN A CA 1
ATOM 2213 C C . GLN A 1 277 ? -11.077 9.132 -7.958 1.00 96.69 277 GLN A C 1
ATOM 2215 O O . GLN A 1 277 ? -12.043 9.455 -7.270 1.00 96.69 277 GLN A O 1
ATOM 2220 N N . ALA A 1 278 ? -10.742 7.855 -8.168 1.00 95.81 278 ALA A N 1
ATOM 2221 C CA . ALA A 1 278 ? -11.503 6.733 -7.614 1.00 95.81 278 ALA A CA 1
ATOM 2222 C C . ALA A 1 278 ? -11.552 6.769 -6.075 1.00 95.81 278 ALA A C 1
ATOM 2224 O O . ALA A 1 278 ? -12.579 6.475 -5.466 1.00 95.81 278 ALA A O 1
ATOM 2225 N N . TRP A 1 279 ? -10.455 7.179 -5.428 1.00 97.38 279 TRP A N 1
ATOM 2226 C CA . TRP A 1 279 ? -10.423 7.360 -3.979 1.00 97.38 279 TRP A CA 1
ATOM 2227 C C . TRP A 1 279 ? -11.397 8.450 -3.517 1.00 97.38 279 TRP A C 1
ATOM 2229 O O . TRP A 1 279 ? -12.136 8.234 -2.561 1.00 97.38 279 TRP A O 1
ATOM 2239 N N . LEU A 1 280 ? -11.437 9.603 -4.198 1.00 95.75 280 LEU A N 1
ATOM 2240 C CA . LEU A 1 280 ? -12.333 10.715 -3.850 1.00 95.75 280 LEU A CA 1
ATOM 2241 C C . LEU A 1 280 ? -13.816 10.332 -3.955 1.00 95.75 280 LEU A C 1
ATOM 2243 O O . LEU A 1 280 ? -14.617 10.799 -3.146 1.00 95.75 280 LEU A O 1
ATOM 2247 N N . GLU A 1 281 ? -14.171 9.470 -4.908 1.00 94.12 281 GLU A N 1
ATOM 2248 C CA . GLU A 1 281 ? -15.538 8.964 -5.093 1.00 94.12 281 GLU A CA 1
ATOM 2249 C C . GLU A 1 281 ? -15.988 8.048 -3.944 1.00 94.12 281 GLU A C 1
ATOM 2251 O O . GLU A 1 281 ? -17.156 8.064 -3.557 1.00 94.12 281 GLU A O 1
ATOM 2256 N N . LEU A 1 282 ? -15.058 7.290 -3.355 1.00 95.25 282 LEU A N 1
ATOM 2257 C CA . LEU A 1 282 ? -15.343 6.324 -2.290 1.00 95.25 282 LEU A CA 1
ATOM 2258 C C . LEU A 1 282 ? -15.111 6.877 -0.875 1.00 95.25 282 LEU A C 1
ATOM 2260 O O . LEU A 1 282 ? -15.679 6.363 0.090 1.00 95.25 282 LEU A O 1
ATOM 2264 N N . ALA A 1 283 ? -14.294 7.922 -0.728 1.00 96.06 283 ALA A N 1
ATOM 2265 C CA . ALA A 1 283 ? -13.855 8.418 0.574 1.00 96.06 283 ALA A CA 1
ATOM 2266 C C . ALA A 1 283 ? -14.990 8.996 1.424 1.00 96.06 283 ALA A C 1
ATOM 2268 O O . ALA A 1 283 ? -15.027 8.744 2.628 1.00 96.06 283 ALA A O 1
ATOM 2269 N N . LEU A 1 284 ? -15.910 9.757 0.822 1.00 94.44 284 LEU A N 1
ATOM 2270 C CA . LEU A 1 284 ? -17.023 10.355 1.561 1.00 94.44 284 LEU A CA 1
ATOM 2271 C C . LEU A 1 284 ? -18.013 9.294 2.073 1.00 94.44 284 LEU A C 1
ATOM 2273 O O . LEU A 1 284 ? -18.237 9.276 3.283 1.00 94.44 284 LEU A O 1
ATOM 2277 N N . PRO A 1 285 ? -18.523 8.362 1.243 1.00 95.19 285 PRO A N 1
ATOM 2278 C CA . PRO A 1 285 ? -19.356 7.267 1.742 1.00 95.19 285 PRO A CA 1
ATOM 2279 C C . PRO A 1 285 ? -18.661 6.425 2.821 1.00 95.19 285 PRO A C 1
ATOM 2281 O O . PRO A 1 285 ? -19.258 6.106 3.848 1.00 95.19 285 PRO A O 1
ATOM 2284 N N . LEU A 1 286 ? -17.370 6.112 2.634 1.00 96.06 286 LEU A N 1
ATOM 2285 C CA . LEU A 1 286 ? -16.581 5.375 3.623 1.00 96.06 286 LEU A CA 1
ATOM 2286 C C . LEU A 1 286 ? -16.493 6.137 4.956 1.00 96.06 286 LEU A C 1
ATOM 2288 O O . LEU A 1 286 ? -16.682 5.554 6.024 1.00 96.06 286 LEU A O 1
ATOM 2292 N N . TRP A 1 287 ? -16.245 7.445 4.903 1.00 95.75 287 TRP A N 1
ATOM 2293 C CA . TRP A 1 287 ? -16.198 8.314 6.074 1.00 95.75 287 TRP A CA 1
ATOM 2294 C C . TRP A 1 287 ? -17.537 8.395 6.809 1.00 95.75 287 TRP A C 1
ATOM 2296 O O . TRP A 1 287 ? -17.589 8.178 8.020 1.00 95.75 287 TRP A O 1
ATOM 2306 N N . GLU A 1 288 ? -18.625 8.665 6.089 1.00 95.19 288 GLU A N 1
ATOM 2307 C CA . GLU A 1 288 ? -19.967 8.755 6.667 1.00 95.19 288 GLU A CA 1
ATOM 2308 C C . GLU A 1 288 ? -20.407 7.425 7.290 1.00 95.19 288 GLU A C 1
ATOM 2310 O O . GLU A 1 288 ? -21.021 7.416 8.361 1.00 95.19 288 GLU A O 1
ATOM 2315 N N . GLY A 1 289 ? -20.028 6.297 6.683 1.00 95.81 289 GLY A N 1
ATOM 2316 C CA . GLY A 1 289 ? -20.238 4.968 7.249 1.00 95.81 289 GLY A CA 1
ATOM 2317 C C . GLY A 1 289 ? -19.530 4.777 8.596 1.00 95.81 289 GLY A C 1
ATOM 2318 O O . GLY A 1 289 ? -20.134 4.273 9.546 1.00 95.81 289 GLY A O 1
ATOM 2319 N N . MET A 1 290 ? -18.274 5.227 8.722 1.00 96.06 290 MET A N 1
ATOM 2320 C CA . MET A 1 290 ? -17.514 5.151 9.984 1.00 96.06 290 MET A CA 1
ATOM 2321 C C . MET A 1 290 ? -18.092 6.059 11.074 1.00 96.06 290 MET A C 1
ATOM 2323 O O . MET A 1 290 ? -18.011 5.753 12.265 1.00 96.06 290 MET A O 1
ATOM 2327 N N . GLU A 1 291 ? -18.710 7.161 10.661 1.00 94.06 291 GLU A N 1
ATOM 2328 C CA . GLU A 1 291 ? -19.416 8.095 11.533 1.00 94.06 291 GLU A CA 1
ATOM 2329 C C . GLU A 1 291 ? -20.821 7.619 11.934 1.00 94.06 291 GLU A C 1
ATOM 2331 O O . GLU A 1 291 ? -21.453 8.223 12.800 1.00 94.06 291 GLU A O 1
ATOM 2336 N N . GLY A 1 292 ? -21.325 6.544 11.320 1.00 91.94 292 GLY A N 1
ATOM 2337 C CA . GLY A 1 292 ? -22.699 6.077 11.512 1.00 91.94 292 GLY A CA 1
ATOM 2338 C C . GLY A 1 292 ? -23.752 7.016 10.914 1.00 91.94 292 GLY A C 1
ATOM 2339 O O . GLY A 1 292 ? -24.895 7.008 11.366 1.00 91.94 292 GLY A O 1
ATOM 2340 N N . ARG A 1 293 ? -23.362 7.846 9.938 1.00 86.88 293 ARG A N 1
ATOM 2341 C CA . ARG A 1 293 ? -24.198 8.870 9.291 1.00 86.88 293 ARG A CA 1
ATOM 2342 C C . ARG A 1 293 ? -24.556 8.551 7.829 1.00 86.88 293 ARG A C 1
ATOM 2344 O O . ARG A 1 293 ? -25.385 9.263 7.275 1.00 86.88 293 ARG A O 1
ATOM 2351 N N . GLY A 1 294 ? -23.953 7.523 7.223 1.00 73.94 294 GLY A N 1
ATOM 2352 C CA . GLY A 1 294 ? -24.090 7.197 5.795 1.00 73.94 294 GLY A CA 1
ATOM 2353 C C . GLY A 1 294 ? -24.898 5.932 5.482 1.00 73.94 294 GLY A C 1
ATOM 2354 O O . GLY A 1 294 ? -25.157 5.108 6.362 1.00 73.94 294 GLY A O 1
ATOM 2355 N N . GLU A 1 295 ? -25.270 5.796 4.206 1.00 72.25 295 GLU A N 1
ATOM 2356 C CA . GLU A 1 295 ? -25.805 4.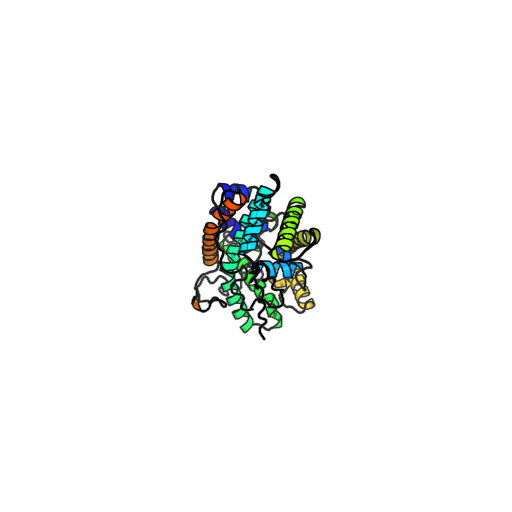563 3.608 1.00 72.25 295 GLU A CA 1
ATOM 2357 C C . GLU A 1 295 ? -24.695 3.504 3.423 1.00 72.25 295 GLU A C 1
ATOM 2359 O O . GLU A 1 295 ? -23.550 3.694 3.843 1.00 72.25 295 GLU A O 1
ATOM 2364 N N . GLU A 1 296 ? -25.030 2.353 2.833 1.00 81.25 296 GLU A N 1
ATOM 2365 C CA . GLU A 1 296 ? -24.037 1.329 2.492 1.00 81.25 296 GLU A CA 1
ATOM 2366 C C . GLU A 1 296 ? -22.963 1.876 1.538 1.00 81.25 296 GLU A C 1
ATOM 2368 O O . GLU A 1 296 ? -23.223 2.742 0.700 1.00 81.25 296 GLU A O 1
ATOM 2373 N N . LEU A 1 297 ? -21.733 1.365 1.678 1.00 88.25 297 LEU A N 1
ATOM 2374 C CA . LEU A 1 297 ? -20.622 1.739 0.807 1.00 88.25 297 LEU A CA 1
ATOM 2375 C C . LEU A 1 297 ? -21.000 1.401 -0.647 1.00 88.25 297 LEU A C 1
ATOM 2377 O O . LEU A 1 297 ? -21.398 0.259 -0.899 1.00 88.25 297 LEU A O 1
ATOM 2381 N N . PRO A 1 298 ? -20.866 2.336 -1.608 1.00 89.94 298 PRO A N 1
ATOM 2382 C CA . PRO A 1 298 ? -21.192 2.051 -2.998 1.00 89.94 298 PRO A CA 1
ATOM 2383 C C . PRO A 1 298 ? -20.376 0.852 -3.505 1.00 89.94 298 PRO A C 1
ATOM 2385 O O . PRO A 1 298 ? -19.244 0.658 -3.050 1.00 89.94 298 PRO A O 1
ATOM 2388 N N . PRO A 1 299 ? -20.920 0.058 -4.447 1.00 90.25 299 PRO A N 1
ATOM 2389 C CA . PRO A 1 299 ? -20.231 -1.114 -4.963 1.00 90.25 299 PRO A CA 1
ATOM 2390 C C . PRO A 1 299 ? -18.846 -0.764 -5.503 1.00 90.25 299 PRO A C 1
ATOM 2392 O O . PRO A 1 299 ? -18.706 0.089 -6.381 1.00 90.25 299 PRO A O 1
ATOM 2395 N N . VAL A 1 300 ? -17.827 -1.453 -5.001 1.00 89.62 300 VAL A N 1
ATOM 2396 C CA . VAL A 1 300 ? -16.466 -1.351 -5.521 1.00 89.62 300 VAL A CA 1
ATOM 2397 C C . VAL A 1 300 ? -16.221 -2.410 -6.595 1.00 89.62 300 VAL A C 1
ATOM 2399 O O . VAL A 1 300 ? -16.661 -3.555 -6.496 1.00 89.62 300 VAL A O 1
ATOM 2402 N N . GLU A 1 301 ? -15.520 -2.023 -7.654 1.00 81.94 301 GLU A N 1
ATOM 2403 C CA . GLU A 1 301 ? -15.284 -2.879 -8.817 1.00 81.94 301 GLU A CA 1
ATOM 2404 C C . GLU A 1 301 ? -13.937 -3.610 -8.762 1.00 81.94 301 GLU A C 1
ATOM 2406 O O . GLU A 1 301 ? -12.905 -2.987 -8.538 1.00 81.94 301 GLU A O 1
ATOM 2411 N N . GLY A 1 302 ? -13.895 -4.880 -9.168 1.00 83.88 302 GLY A N 1
ATOM 2412 C CA . GLY A 1 302 ? -12.631 -5.611 -9.334 1.00 83.88 302 GLY A CA 1
ATOM 2413 C C . GLY A 1 302 ? -11.926 -5.895 -8.008 1.00 83.88 302 GLY A C 1
ATOM 2414 O O . GLY A 1 302 ? -12.543 -5.832 -6.950 1.00 83.88 302 GLY A O 1
ATOM 2415 N N . THR A 1 303 ? -10.645 -6.261 -8.065 1.00 87.69 303 THR A N 1
ATOM 2416 C CA . THR A 1 303 ? -9.850 -6.624 -6.874 1.00 87.69 303 THR A CA 1
ATOM 2417 C C . THR A 1 303 ? -8.598 -5.758 -6.740 1.00 87.69 303 THR A C 1
ATOM 2419 O O . THR A 1 303 ? -8.231 -5.041 -7.668 1.00 87.69 303 THR A O 1
ATOM 2422 N N . PHE A 1 304 ? -7.905 -5.840 -5.601 1.00 83.25 304 PHE A N 1
ATOM 2423 C CA . PHE A 1 304 ? -6.588 -5.214 -5.438 1.00 83.25 304 PHE A CA 1
ATOM 2424 C C . PHE A 1 304 ? -5.603 -5.798 -6.457 1.00 83.25 304 PHE A C 1
ATOM 2426 O O . PHE A 1 304 ? -4.758 -5.093 -6.980 1.00 83.25 304 PHE A O 1
ATOM 2433 N N . ASP A 1 305 ? -5.731 -7.090 -6.772 1.00 81.12 305 ASP A N 1
ATOM 2434 C CA . ASP A 1 305 ? -4.862 -7.841 -7.683 1.00 81.12 305 ASP A CA 1
ATOM 2435 C C . ASP A 1 305 ? -5.326 -7.807 -9.157 1.00 81.12 305 ASP A C 1
ATOM 2437 O O . ASP A 1 305 ? -5.084 -8.749 -9.919 1.00 81.12 305 ASP A O 1
ATOM 2441 N N . GLU A 1 306 ? -6.032 -6.744 -9.565 1.00 78.69 306 GLU A N 1
ATOM 2442 C CA . GLU A 1 306 ? -6.594 -6.610 -10.915 1.00 78.69 306 GLU A CA 1
ATOM 2443 C C . GLU A 1 306 ? -5.513 -6.758 -12.002 1.00 78.69 306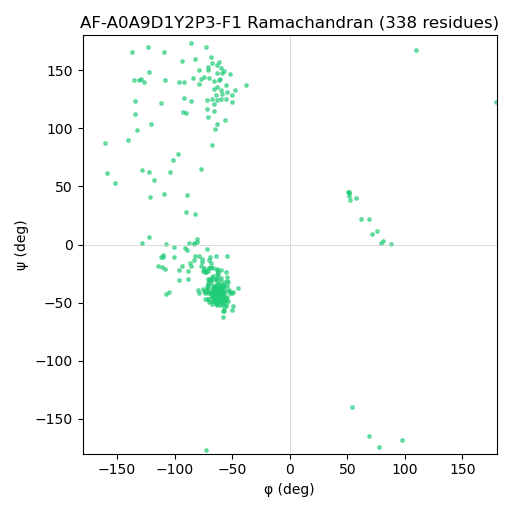 GLU A C 1
ATOM 2445 O O . GLU A 1 306 ? -4.414 -6.214 -11.911 1.00 78.69 306 GLU A O 1
ATOM 2450 N N . GLY A 1 307 ? -5.817 -7.492 -13.074 1.00 73.00 307 GLY A N 1
ATOM 2451 C CA . GLY A 1 307 ? -4.866 -7.721 -14.166 1.00 73.00 307 GLY A CA 1
ATOM 2452 C C . GLY A 1 307 ? -3.941 -8.928 -13.972 1.00 73.00 307 GLY A C 1
ATOM 2453 O O . GLY A 1 307 ? -3.136 -9.206 -14.867 1.00 73.00 307 GLY A O 1
ATOM 2454 N N . ASN A 1 308 ? -4.057 -9.670 -12.861 1.00 78.88 308 ASN A N 1
ATOM 2455 C CA . ASN A 1 308 ? -3.328 -10.922 -12.662 1.00 78.88 308 ASN A CA 1
ATOM 2456 C C . ASN A 1 308 ? -3.795 -11.998 -13.666 1.00 78.88 308 ASN A C 1
ATOM 2458 O O . ASN A 1 308 ? -4.923 -12.483 -13.571 1.00 78.88 308 ASN A O 1
ATOM 2462 N N . PRO A 1 309 ? -2.936 -12.458 -14.596 1.00 67.31 309 PRO A N 1
ATOM 2463 C CA . PRO A 1 309 ? -3.332 -13.406 -15.639 1.00 67.31 309 PRO A CA 1
ATOM 2464 C C . PRO A 1 309 ? -3.582 -14.832 -15.118 1.00 67.31 309 PRO A C 1
ATOM 2466 O O . PRO A 1 309 ? -3.942 -15.716 -15.897 1.00 67.31 309 PRO A O 1
ATOM 2469 N N . ARG A 1 310 ? -3.344 -15.105 -13.827 1.00 64.44 310 ARG A N 1
ATOM 2470 C CA . ARG A 1 310 ? -3.662 -16.395 -13.206 1.00 64.44 310 ARG A CA 1
ATOM 2471 C C . ARG A 1 310 ? -5.067 -16.329 -12.600 1.00 64.44 310 ARG A C 1
ATOM 2473 O O . ARG A 1 310 ? -5.291 -15.457 -11.765 1.00 64.44 310 ARG A O 1
ATOM 2480 N N . PRO A 1 311 ? -5.981 -17.258 -12.938 1.00 47.53 311 PRO A N 1
ATOM 2481 C CA . PRO A 1 311 ? -7.274 -17.314 -12.269 1.00 47.53 311 PRO A CA 1
ATOM 2482 C C . PRO A 1 311 ? -7.080 -17.547 -10.759 1.00 47.53 311 PRO A C 1
ATOM 2484 O O . PRO A 1 311 ? -6.077 -18.163 -10.359 1.00 47.53 311 PRO A O 1
ATOM 2487 N N . PRO A 1 312 ? -8.014 -17.081 -9.907 1.00 46.66 312 PRO A N 1
ATOM 2488 C CA . PRO A 1 312 ? -8.047 -17.471 -8.502 1.00 46.66 312 PRO A CA 1
ATOM 2489 C C . PRO A 1 312 ? -7.979 -19.001 -8.417 1.00 46.66 312 PRO A C 1
ATOM 2491 O O . PRO A 1 312 ? -8.710 -19.688 -9.125 1.00 46.66 312 PRO A O 1
ATOM 2494 N N . ARG A 1 313 ? -7.067 -19.560 -7.613 1.00 43.19 313 ARG A N 1
ATOM 2495 C CA . ARG A 1 313 ? -6.984 -21.021 -7.459 1.00 43.19 313 ARG A CA 1
ATOM 2496 C C . ARG A 1 313 ? -8.280 -21.529 -6.814 1.00 43.19 313 ARG A C 1
ATOM 2498 O O . ARG A 1 313 ? -8.659 -21.022 -5.762 1.00 43.19 313 ARG A O 1
ATOM 2505 N N . GLU A 1 314 ? -8.900 -22.538 -7.425 1.00 38.03 314 GLU A N 1
ATOM 2506 C CA . GLU A 1 314 ? -10.122 -23.216 -6.950 1.00 38.03 314 GLU A CA 1
ATOM 2507 C C . GLU A 1 314 ? -9.931 -23.965 -5.609 1.00 38.03 314 GLU A C 1
ATOM 2509 O O . GLU A 1 314 ? -10.908 -24.349 -4.980 1.00 38.03 314 GLU A O 1
ATOM 2514 N N . ASP A 1 315 ? -8.692 -24.110 -5.118 1.00 37.09 315 ASP A N 1
ATOM 2515 C CA . ASP A 1 315 ? -8.365 -24.784 -3.845 1.00 37.09 315 ASP A CA 1
ATOM 2516 C C . ASP A 1 315 ? -8.508 -23.906 -2.583 1.00 37.09 315 ASP A C 1
ATOM 2518 O O . ASP A 1 315 ? -8.192 -24.349 -1.478 1.00 37.09 315 ASP A O 1
ATOM 2522 N N . ASP A 1 316 ? -8.934 -22.650 -2.710 1.00 38.62 316 ASP A N 1
ATOM 2523 C CA . ASP A 1 316 ? -9.345 -21.866 -1.545 1.00 38.62 316 ASP A CA 1
ATOM 2524 C C . ASP A 1 316 ? -10.858 -22.098 -1.352 1.00 38.62 316 ASP A C 1
ATOM 2526 O O . ASP A 1 316 ? -11.621 -21.653 -2.221 1.00 38.62 316 ASP A O 1
ATOM 2530 N N . PRO A 1 317 ? -11.306 -22.754 -0.262 1.00 37.41 317 PRO A N 1
ATOM 2531 C CA . PRO A 1 317 ? -12.679 -23.233 -0.122 1.00 37.41 317 PRO A CA 1
ATOM 2532 C C . PRO A 1 317 ? -13.694 -22.130 -0.438 1.00 37.41 317 PRO A C 1
ATOM 2534 O O . PRO A 1 317 ? -13.653 -21.037 0.131 1.00 37.41 317 PRO A O 1
ATOM 2537 N N . GLN A 1 318 ? -14.559 -22.421 -1.411 1.00 36.81 318 GLN A N 1
ATOM 2538 C CA . GLN A 1 318 ? -15.807 -21.708 -1.640 1.00 36.81 318 GLN A CA 1
ATOM 2539 C C . GLN A 1 318 ? -16.752 -22.073 -0.493 1.00 36.81 318 GLN A C 1
ATOM 2541 O O . GLN A 1 318 ? -17.239 -23.198 -0.438 1.00 36.81 318 GLN A O 1
ATOM 2546 N N . GLU A 1 319 ? -17.028 -21.135 0.406 1.00 35.09 319 GLU A N 1
ATOM 2547 C CA . GLU A 1 319 ? -18.258 -21.163 1.204 1.00 35.09 319 GLU A CA 1
ATOM 2548 C C . GLU A 1 319 ? -19.234 -20.129 0.636 1.00 35.09 319 GLU A C 1
ATOM 2550 O O . GLU A 1 319 ? -19.622 -19.182 1.304 1.00 35.09 319 GLU A O 1
ATOM 2555 N N . ASP A 1 320 ? -19.648 -20.324 -0.617 1.00 36.31 320 ASP A N 1
ATOM 2556 C CA . ASP A 1 320 ? -20.876 -19.713 -1.137 1.00 36.31 320 ASP A CA 1
ATOM 2557 C C . ASP A 1 320 ? -21.975 -20.783 -1.127 1.00 36.31 320 ASP A C 1
ATOM 2559 O O . ASP A 1 320 ? -22.341 -21.349 -2.155 1.00 36.31 320 ASP A O 1
ATOM 2563 N N . ALA A 1 321 ? -22.462 -21.117 0.071 1.00 37.53 321 ALA A N 1
ATOM 2564 C CA . ALA A 1 321 ? -23.689 -21.891 0.258 1.00 37.53 321 ALA A CA 1
ATOM 2565 C C . ALA A 1 321 ? -24.273 -21.670 1.662 1.00 37.53 321 ALA A C 1
ATOM 2567 O O . ALA A 1 321 ? -24.386 -22.603 2.453 1.00 37.53 321 ALA A O 1
ATOM 2568 N N . ALA A 1 322 ? -24.645 -20.433 1.990 1.00 36.62 322 ALA A N 1
ATOM 2569 C CA . ALA A 1 322 ? -25.475 -20.166 3.163 1.00 36.62 322 ALA A CA 1
ATOM 2570 C C . ALA A 1 322 ? -26.329 -18.904 2.991 1.00 36.62 322 ALA A C 1
ATOM 2572 O O . ALA A 1 322 ? -26.296 -18.029 3.843 1.00 36.62 322 ALA A O 1
ATOM 2573 N N . ASP A 1 323 ? -27.093 -18.807 1.899 1.00 35.72 323 ASP A N 1
ATOM 2574 C CA . ASP A 1 323 ? -28.387 -18.116 1.963 1.00 35.72 323 ASP A CA 1
ATOM 2575 C C . ASP A 1 323 ? -29.295 -18.525 0.792 1.00 35.72 323 ASP A C 1
ATOM 2577 O O . ASP A 1 323 ? -29.310 -17.919 -0.278 1.00 35.72 323 ASP A O 1
ATOM 2581 N N . GLN A 1 324 ? -30.043 -19.610 0.977 1.00 28.02 324 GLN A N 1
ATOM 2582 C CA . GLN A 1 324 ? -31.348 -19.758 0.338 1.00 28.02 324 GLN A CA 1
ATOM 2583 C C . GLN A 1 324 ? -32.311 -20.275 1.408 1.00 28.02 324 GLN A C 1
ATOM 2585 O O . GLN A 1 324 ? -32.026 -21.311 2.016 1.00 28.02 324 GLN A O 1
ATOM 2590 N N . PRO A 1 325 ? -33.433 -19.588 1.677 1.00 33.56 325 PRO A N 1
ATOM 2591 C CA . PRO A 1 325 ? -34.438 -20.113 2.581 1.00 33.56 325 PRO A CA 1
ATOM 2592 C C . PRO A 1 325 ? -35.081 -21.338 1.925 1.00 33.56 325 PRO A C 1
ATOM 2594 O O . PRO A 1 325 ? -35.572 -21.262 0.799 1.00 33.56 325 PRO A O 1
ATOM 2597 N N . GLU A 1 326 ? -35.072 -22.473 2.627 1.00 32.28 326 GLU A N 1
ATOM 2598 C CA . GLU A 1 326 ? -35.818 -23.664 2.226 1.00 32.28 326 GLU A CA 1
ATOM 2599 C C . GLU A 1 326 ? -37.308 -23.312 2.074 1.00 32.28 326 GLU A C 1
ATOM 2601 O O . GLU A 1 326 ? -38.030 -23.119 3.057 1.00 32.28 326 GLU A O 1
ATOM 2606 N N . GLU A 1 327 ? -37.792 -23.251 0.831 1.00 32.31 327 GLU A N 1
ATOM 2607 C CA . GLU A 1 327 ? -39.220 -23.336 0.549 1.00 32.31 327 GLU A CA 1
ATOM 2608 C C . GLU A 1 327 ? -39.715 -24.713 1.002 1.00 32.31 327 GLU A C 1
ATOM 2610 O O . GLU A 1 327 ? -39.505 -25.749 0.366 1.00 32.31 327 GLU A O 1
ATOM 2615 N N . THR A 1 328 ? -40.402 -24.716 2.138 1.00 36.50 328 THR A N 1
ATOM 2616 C CA . THR A 1 328 ? -41.161 -25.855 2.643 1.00 36.50 328 THR A CA 1
ATOM 2617 C C . THR A 1 328 ? -42.364 -26.110 1.731 1.00 36.50 328 THR A C 1
ATOM 2619 O O . THR A 1 328 ? -43.481 -25.650 1.958 1.00 36.50 328 THR A O 1
ATOM 2622 N N . GLY A 1 329 ? -42.135 -26.879 0.665 1.00 31.86 329 GLY A N 1
ATOM 2623 C CA . GLY A 1 329 ? -43.182 -27.430 -0.188 1.00 31.86 329 GLY A CA 1
ATOM 2624 C C . GLY A 1 329 ? -44.047 -28.430 0.582 1.00 31.86 329 GLY A C 1
ATOM 2625 O O . GLY A 1 329 ? -43.679 -29.592 0.762 1.00 31.86 329 GLY A O 1
ATOM 2626 N N . GLY A 1 330 ? -45.211 -27.971 1.040 1.00 32.41 330 GLY A N 1
ATOM 2627 C CA . GLY A 1 330 ? -46.221 -28.787 1.704 1.00 32.41 330 GLY A CA 1
ATOM 2628 C C . GLY A 1 330 ? -46.728 -29.936 0.826 1.00 32.41 330 GLY A C 1
ATOM 2629 O O . GLY A 1 330 ? -47.245 -29.728 -0.271 1.00 32.41 330 GLY A O 1
ATOM 2630 N N . LYS A 1 331 ? -46.645 -31.164 1.346 1.00 34.81 331 LYS A N 1
ATOM 2631 C CA . LYS A 1 331 ? -47.433 -32.307 0.865 1.00 34.81 331 LYS A CA 1
ATOM 2632 C C . LYS A 1 331 ? -48.723 -32.404 1.679 1.00 34.81 331 LYS A C 1
ATOM 2634 O O . LYS A 1 331 ? -48.688 -32.694 2.871 1.00 34.81 331 LYS A O 1
ATOM 2639 N N . LEU A 1 332 ? -49.854 -32.181 1.014 1.00 38.06 332 LEU A N 1
ATOM 2640 C CA . LEU A 1 332 ? -51.191 -32.542 1.497 1.00 38.06 332 LEU A CA 1
ATOM 2641 C C . LEU A 1 332 ? -51.390 -34.075 1.460 1.00 38.06 332 LEU A C 1
ATOM 2643 O O . LEU A 1 332 ? -50.764 -34.747 0.634 1.00 38.06 332 LEU A O 1
ATOM 2647 N N . PRO A 1 333 ? -52.251 -34.645 2.327 1.00 39.88 333 PRO A N 1
ATOM 2648 C CA . PRO A 1 333 ? -52.427 -36.087 2.457 1.00 39.88 333 PRO A CA 1
ATOM 2649 C C . PRO A 1 333 ? -53.419 -36.644 1.425 1.00 39.88 333 PRO A C 1
ATOM 2651 O O . PRO A 1 333 ? -54.439 -36.027 1.122 1.00 39.88 333 PRO A O 1
ATOM 2654 N N . ALA A 1 334 ? -53.131 -37.844 0.918 1.00 37.84 334 ALA A N 1
ATOM 2655 C CA . ALA A 1 334 ? -54.041 -38.602 0.069 1.00 37.84 334 ALA A CA 1
ATOM 2656 C C . ALA A 1 334 ? -55.210 -39.156 0.898 1.00 37.84 334 ALA A C 1
ATOM 2658 O O . ALA A 1 334 ? -55.015 -39.861 1.890 1.00 37.84 334 ALA A O 1
ATOM 2659 N N . SER A 1 335 ? -56.423 -38.819 0.471 1.00 38.81 335 SER A N 1
ATOM 2660 C CA . SER A 1 335 ? -57.682 -39.324 0.994 1.00 38.81 335 SER A CA 1
ATOM 2661 C C . SER A 1 335 ? -57.980 -40.739 0.492 1.00 38.81 335 SER A C 1
ATOM 2663 O O . SER A 1 335 ? -57.733 -41.110 -0.653 1.00 38.81 335 SER A O 1
ATOM 2665 N N . SER A 1 336 ? -58.554 -41.506 1.409 1.00 39.88 336 SER A N 1
ATOM 2666 C CA . SER A 1 336 ? -59.217 -42.796 1.261 1.00 39.88 336 SER A CA 1
ATOM 2667 C C . SER A 1 336 ? -60.227 -42.862 0.110 1.00 39.88 336 SER A C 1
ATOM 2669 O O . SER A 1 336 ? -61.138 -42.036 0.051 1.00 39.88 336 SER A O 1
ATOM 2671 N N . LEU A 1 337 ? -60.158 -43.926 -0.694 1.00 41.47 337 LEU A N 1
ATOM 2672 C CA . LEU A 1 337 ? -61.289 -44.446 -1.464 1.00 41.47 337 LEU A CA 1
ATOM 2673 C C . LEU A 1 337 ? -61.347 -45.970 -1.306 1.00 41.47 337 LEU A C 1
ATOM 2675 O O . LEU A 1 337 ? -60.471 -46.700 -1.759 1.00 41.47 337 LEU A O 1
ATOM 2679 N N . SER A 1 338 ? -62.397 -46.409 -0.622 1.00 38.66 338 SER A N 1
ATOM 2680 C CA . SER A 1 338 ? -62.890 -47.778 -0.525 1.00 38.66 338 SER A CA 1
ATOM 2681 C C . SER A 1 338 ? -64.236 -47.843 -1.249 1.00 38.66 338 SER A C 1
ATOM 2683 O O . SER A 1 338 ? -65.137 -47.096 -0.869 1.00 38.66 338 SER A O 1
ATOM 2685 N N . GLN A 1 339 ? -64.338 -48.703 -2.262 1.00 44.16 339 GLN A N 1
ATOM 2686 C CA . GLN A 1 339 ? -65.523 -49.270 -2.938 1.00 44.16 339 GLN A CA 1
ATOM 2687 C C . GLN A 1 339 ? -64.922 -50.175 -4.037 1.00 44.16 339 GLN A C 1
ATOM 2689 O O . GLN A 1 339 ? -64.083 -49.687 -4.788 1.00 44.16 339 GLN A O 1
ATOM 2694 N N . GLU A 1 340 ? -65.159 -51.479 -4.167 1.00 39.81 340 GLU A N 1
ATOM 2695 C CA . GLU A 1 340 ? -66.108 -52.456 -3.605 1.00 39.81 340 GLU A CA 1
ATOM 2696 C C . GLU A 1 340 ? -65.377 -53.757 -3.227 1.00 39.81 340 GLU A C 1
ATOM 2698 O O . GLU A 1 340 ? -64.275 -53.998 -3.780 1.00 39.81 340 GLU A O 1
#

Sequence (340 aa):
MPDFTTHVLFGELLLSRMPQEMREEALAAGAAYFWGAQGPDPLFYAGGLKGDNALRKLGGQMHRRHPQQLLEELVRSARDASPEEKPLLKAYALGFLAHYCLDRQVHPYVYFLVERRKRALPEDCWPSIHGRVECHIDDLLYPRMKEGRPVQSFRPKDYCPLDEALAASLARLYRRLAGTLYGQAPSSEELAQAFRACLRYTCLFYGPFRGITAWLARFADRRARCPGLYSSHVKGLLAGDDNDVLNLHQRPWRNLCRPEEGPSVLSVPQLLEEAAQAWLELALPLWEGMEGRGEELPPVEGTFDEGNPRPPREDDPQEDAADQPEETGGKLPASSLSQE

Mean predicted aligned error: 7.81 Å

Foldseek 3Di:
DQDLQVLVLLLVVLLVVPDPVLNVLLVVLQQLLSLLSCALVLLCCQVHVDDDDPSNVVSVCQQADDVQVLLLLLLVPLQVDDPVCNSSSSSSSLSNLLLWLLLQLCQLLLLLQLVVVPVVDDPLQSVQSSLLLSLLCLQAVCCVSPVNDGSLVDQLCVRNPDDPVSLQSQLVSVQSSCVPGQVDRDDSVSSSVSNVSSNVLLCLLSDPPLVVQLVVQQVVCVVVSRGNSNNSSRHPPNNPPPPCSQLPVQDWTALQVCCVVPTGSDGSVVSSVSSSVVSVVQVVQSSCSSVVNHDRGPDDDGGSNGSPNDPDDPPRDDPPPPDDPDPPDDDDDDDDDDDD